Protein AF-0000000087537953 (afdb_homodimer)

Radius of gyration: 21.4 Å; Cα contacts (8 Å, |Δi|>4): 638; chains: 2; bounding box: 36×56×59 Å

Solvent-accessible surface area (backbone atoms only — not comparable to full-atom values): 16629 Å² total; per-residue (Å²): 126,83,59,66,51,49,60,47,66,72,44,46,38,20,39,35,40,37,67,29,58,53,75,44,57,61,53,49,41,56,77,68,42,50,86,79,42,96,41,34,33,36,39,32,33,41,35,82,30,92,88,66,57,38,21,13,39,36,37,37,36,37,67,73,87,70,64,67,63,54,58,45,9,64,76,42,37,74,28,39,37,35,33,27,50,83,61,32,80,75,46,76,46,79,42,50,72,45,60,61,48,72,65,77,60,72,79,82,49,77,84,26,64,63,64,72,42,83,86,55,77,31,44,34,30,54,77,33,76,93,75,67,37,34,21,30,70,85,68,60,47,68,61,75,79,70,76,122,128,84,60,66,50,48,60,46,65,72,46,47,37,20,39,36,39,35,66,29,55,54,76,46,58,62,53,50,41,58,76,69,43,48,87,79,42,98,41,34,35,35,38,33,34,41,35,82,32,92,88,65,56,37,21,12,38,37,38,38,34,38,66,71,87,69,65,65,62,54,58,45,8,62,78,44,36,73,29,39,36,34,33,29,51,84,59,32,79,75,47,73,46,78,41,50,72,45,60,62,48,71,65,78,61,73,81,80,50,76,83,27,64,62,63,72,41,84,88,54,77,31,43,34,32,52,76,34,76,91,76,67,37,35,22,30,70,85,68,59,47,68,61,75,81,71,77,122

Organism: NCBI:txid88431

Nearest PDB structures (foldseek):
  2be9-assembly1_B  TM=8.676E-01  e=2.186E-13  Sulfolobus acidocaldarius
  2ipo-assembly1_B-3  TM=8.616E-01  e=2.951E-13  Escherichia coli
  1nbe-assembly1_B  TM=8.251E-01  e=1.353E-13  Escherichia coli
  2yww-assembly1_A  TM=7.578E-01  e=1.130E-13  Methanocaldococcus jannaschii
  2qgf-assembly1_D  TM=8.297E-01  e=5.710E-13  Escherichia coli

Sequence (296 aa):
MVKNTLTVGRIEEGFVLDHIQAGRSMDIYKYLHLDKLDCCVAIIKNAKSNKMGKKDIMKIECPIDFMDLDILGFIDHNITVNIIKNSAIVDKKALHLPHEIRNVIHCKNPRCITSIEQGLDHIFVLTDPEKEVYRCKYCEEKYDGRRKMVKNTLTVGRIEEGFVLDHIQAGRSMDIYKYLHLDKLDCCVAIIKNAKSNKMGKKDIMKIECPIDFMDLDILGFIDHNITVNIIKNSAIVDKKALHLPHEIRNVIHCKNPRCITSIEQGLDHIFVLTDPEKEVYRCKYCEEKYDGRRK

Foldseek 3Di:
DPPPDPDPDQAAWWKKKPQAAAPCVVVVCVLLVVVPDPWDKDKDGQDQDPVRRGHIMMTIRDHPVSGDLQLVQLSPQQIWMFTHHRSDGDDIDGGHHDQKDKQSDADPPCPFVCVVDPPDIFMWGQPDRVVRWIATPGPRHIDPPPPD/DPPPDPDPDQAAWWKKKPQAAAPCVVVVCVLLVVVPDPWDKDKDGQDQDPVRRGHMMMTIRDHPVSGDLQLVQLSPQQIWMFTHHRSDGDDIDGGHHDQKDKQSDADPPCPFVCVVDPPDIFMWGQPDRVVSWIATPGPRHIDPPPPD

Secondary structure (DSSP, 8-state):
---SSEEE---SEEEEEEEEETT-HHHHHHHTTGGGS--EEEEEEEEEETTTEEEEEEEEES-GGG--HHHHHHH-TT-EEEEEETTEEEEEEE----SEEESSS----TTSHHHHSTT---EEEEEETTTTEEEETTT--B------/---SSEEEPPPSEEEEEEEEETT-HHHHHHHTTGGGS--EEEEEEEEEETTTEEEEEEEEES-GGG--HHHHHHH-TT-EEEEEETTEEEEEEE----SEEESSS----TTSHHHHSTT---EEEEEETTTTEEEETTT--B------

InterPro domains:
  IPR002801 Aspartate transcarbamylase regulatory subunit [PTHR35805] (3-144)
  IPR020542 Aspartate carbamoyltransferase regulatory subunit, C-terminal [PF02748] (100-144)
  IPR020545 Aspartate carbamoyltransferase regulatory subunit, N-terminal [PF01948] (6-95)
  IPR036792 Aspartate carbamoyltransferase regulatory subunit, C-terminal domain superfamily [SSF57825] (100-144)
  IPR036793 Aspartate carbamoyltransferase regulatory subunit, N-terminal domain superfamily [G3DSA:3.30.70.140] (1-98)
  IPR036793 Aspartate carbamoyltransferase regulatory subunit, N-terminal domain superfamily [SSF54893] (2-98)

pLDDT: mean 86.33, std 12.39, range [33.31, 97.62]

Structure (mmCIF, N/CA/C/O backbone):
data_AF-0000000087537953-model_v1
#
loop_
_entity.id
_entity.type
_entity.pdbx_description
1 polymer 'Aspartate carbamoyltransferase regulatory chain'
#
loop_
_atom_site.group_PDB
_atom_site.id
_atom_site.type_symbol
_atom_site.label_atom_id
_atom_site.label_alt_id
_atom_site.label_comp_id
_atom_site.label_asym_id
_atom_site.label_entity_id
_atom_site.label_seq_id
_atom_site.pdbx_PDB_ins_code
_atom_site.Cartn_x
_atom_site.Cartn_y
_atom_site.Cartn_z
_atom_site.occupancy
_atom_site.B_iso_or_equiv
_atom_site.auth_seq_id
_atom_site.auth_comp_id
_atom_site.auth_asym_id
_atom_site.auth_atom_id
_atom_site.pdbx_PDB_model_num
ATOM 1 N N . MET A 1 1 ? -3.291 2.57 26.422 1 33.31 1 MET A N 1
ATOM 2 C CA . MET A 1 1 ? -1.879 2.768 26.109 1 33.31 1 MET A CA 1
ATOM 3 C C . MET A 1 1 ? -1.517 2.1 24.797 1 33.31 1 MET A C 1
ATOM 5 O O . MET A 1 1 ? -1.7 0.892 24.625 1 33.31 1 MET A O 1
ATOM 9 N N . VAL A 1 2 ? -1.515 2.844 23.766 1 44.44 2 VAL A N 1
ATOM 10 C CA . VAL A 1 2 ? -1.234 2.268 22.453 1 44.44 2 VAL A CA 1
ATOM 11 C C . VAL A 1 2 ? 0.118 1.559 22.469 1 44.44 2 VAL A C 1
ATOM 13 O O . VAL A 1 2 ? 1.138 2.166 22.812 1 44.44 2 VAL A O 1
ATOM 16 N N . LYS A 1 3 ? 0.003 0.312 22.828 1 50.38 3 LYS A N 1
ATOM 17 C CA . LYS A 1 3 ? 1.231 -0.475 22.875 1 50.38 3 LYS A CA 1
ATOM 18 C C . LYS A 1 3 ? 2.062 -0.266 21.609 1 50.38 3 LYS A C 1
ATOM 20 O O . LYS A 1 3 ? 1.514 -0.084 20.516 1 50.38 3 LYS A O 1
ATOM 25 N N . ASN A 1 4 ? 3.275 0.236 21.922 1 54 4 ASN A N 1
ATOM 26 C CA . ASN A 1 4 ? 4.273 0.48 20.875 1 54 4 ASN A CA 1
ATOM 27 C C . ASN A 1 4 ? 4.43 -0.727 19.969 1 54 4 ASN A C 1
ATOM 29 O O . ASN A 1 4 ? 5.133 -0.654 18.953 1 54 4 ASN A O 1
ATOM 33 N N . THR A 1 5 ? 3.881 -1.809 20.516 1 51.31 5 THR A N 1
ATOM 34 C CA . THR A 1 5 ? 4.008 -2.992 19.688 1 51.31 5 THR A CA 1
ATOM 35 C C . THR A 1 5 ? 2.748 -3.199 18.844 1 51.31 5 THR A C 1
ATOM 37 O O . THR A 1 5 ? 1.633 -3.148 19.375 1 51.31 5 THR A O 1
ATOM 40 N N . LEU A 1 6 ? 2.885 -2.875 17.547 1 54.78 6 LEU A N 1
ATOM 41 C CA . LEU A 1 6 ? 1.755 -3.229 16.703 1 54.78 6 LEU A CA 1
ATOM 42 C C . LEU A 1 6 ? 1.69 -4.734 16.484 1 54.78 6 LEU A C 1
ATOM 44 O O . LEU A 1 6 ? 2.668 -5.344 16.031 1 54.78 6 LEU A O 1
ATOM 48 N N . THR A 1 7 ? 0.797 -5.309 17.25 1 53.97 7 THR A N 1
ATOM 49 C CA . THR A 1 7 ? 0.596 -6.738 17.047 1 53.97 7 THR A CA 1
ATOM 50 C C . THR A 1 7 ? -0.576 -6.984 16.094 1 53.97 7 THR A C 1
ATOM 52 O O . THR A 1 7 ? -1.63 -6.359 16.234 1 53.97 7 THR A O 1
ATOM 55 N N . VAL A 1 8 ? -0.219 -7.312 14.844 1 59.44 8 VAL A N 1
ATOM 56 C CA . VAL A 1 8 ? -1.341 -7.863 14.086 1 59.44 8 VAL A CA 1
ATOM 57 C C . VAL A 1 8 ? -1.848 -9.133 14.773 1 59.44 8 VAL A C 1
ATOM 59 O O . VAL A 1 8 ? -1.057 -10 15.148 1 59.44 8 VAL A O 1
ATOM 62 N N . GLY A 1 9 ? -2.994 -8.984 15.273 1 61.97 9 GLY A N 1
ATOM 63 C CA . GLY A 1 9 ? -3.555 -10.148 15.938 1 61.97 9 GLY A CA 1
ATOM 64 C C . GLY A 1 9 ? -3.395 -11.43 15.141 1 61.97 9 GLY A C 1
ATOM 65 O O . GLY A 1 9 ? -2.922 -11.398 14 1 61.97 9 GLY A O 1
ATOM 66 N N . ARG A 1 10 ? -3.604 -12.555 15.797 1 67.56 10 ARG A N 1
ATOM 67 C CA . ARG A 1 10 ? -3.6 -13.875 15.172 1 67.56 10 ARG A CA 1
ATOM 68 C C . ARG A 1 10 ? -4.656 -13.969 14.078 1 67.56 10 ARG A C 1
ATOM 70 O O . ARG A 1 1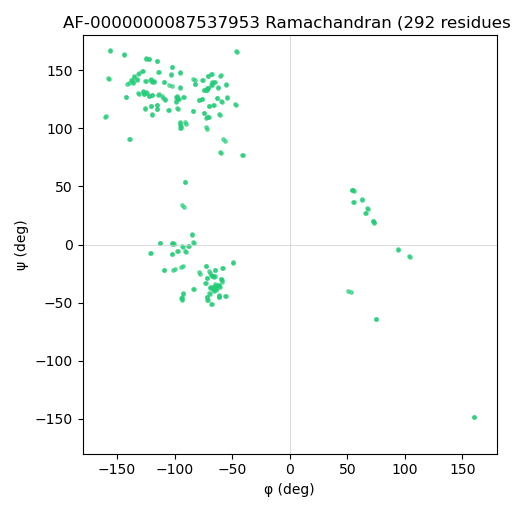0 ? -5.789 -13.523 14.266 1 67.56 10 ARG A O 1
ATOM 77 N N . ILE A 1 11 ? -4.184 -14.297 12.898 1 79.12 11 ILE A N 1
ATOM 78 C CA . ILE A 1 11 ? -5.129 -14.523 11.812 1 79.12 11 ILE A CA 1
ATOM 79 C C . ILE A 1 11 ? -5.754 -15.906 11.945 1 79.12 11 ILE A C 1
ATOM 81 O O . ILE A 1 11 ? -5.051 -16.891 12.211 1 79.12 11 ILE A O 1
ATOM 85 N N . GLU A 1 12 ? -7.012 -15.977 11.992 1 85.19 12 GLU A N 1
ATOM 86 C CA . GLU A 1 12 ? -7.727 -17.25 12.094 1 85.19 12 GLU A CA 1
ATOM 87 C C . GLU A 1 12 ? -7.652 -18.031 10.789 1 85.19 12 GLU A C 1
ATOM 89 O O . GLU A 1 12 ? -7.395 -19.234 10.797 1 85.19 12 GLU A O 1
ATOM 94 N N . GLU A 1 13 ? -7.93 -17.359 9.672 1 90.81 13 GLU A N 1
ATOM 95 C CA . GLU A 1 13 ? -7.871 -17.953 8.336 1 90.81 13 GLU A CA 1
ATOM 96 C C . GLU A 1 13 ? -7.312 -16.953 7.32 1 90.81 13 GLU A C 1
ATOM 98 O O . GLU A 1 13 ? -7.73 -15.797 7.277 1 90.81 13 GLU A O 1
ATOM 103 N N . GLY A 1 14 ? -6.266 -17.484 6.617 1 92.06 14 GLY A N 1
ATOM 104 C CA . GLY A 1 14 ? -5.688 -16.609 5.613 1 92.06 14 GLY A CA 1
ATOM 105 C C . GLY A 1 14 ? -4.285 -17.016 5.203 1 92.06 14 GLY A C 1
ATOM 106 O O . GLY A 1 14 ? -3.99 -18.203 5.074 1 92.06 14 GLY A O 1
ATOM 107 N N . PHE A 1 15 ? -3.49 -15.938 4.852 1 92.12 15 PHE A N 1
ATOM 108 C CA . PHE A 1 15 ? -2.174 -16.172 4.273 1 92.12 15 PHE A CA 1
A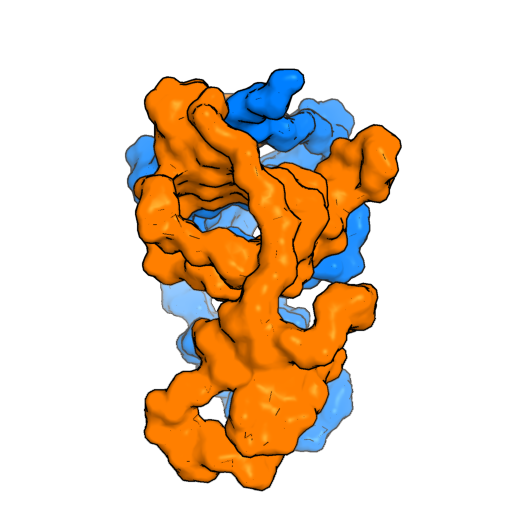TOM 109 C C . PHE A 1 15 ? -1.116 -15.312 4.949 1 92.12 15 PHE A C 1
ATOM 111 O O . PHE A 1 15 ? -1.378 -14.164 5.293 1 92.12 15 PHE A O 1
ATOM 118 N N . VAL A 1 16 ? 0.041 -15.875 5.141 1 90.94 16 VAL A N 1
ATOM 119 C CA . VAL A 1 16 ? 1.234 -15.109 5.488 1 90.94 16 VAL A CA 1
ATOM 120 C C . VAL A 1 16 ? 2.26 -15.211 4.363 1 90.94 16 VAL A C 1
ATOM 122 O O . VAL A 1 16 ? 2.656 -16.312 3.973 1 90.94 16 VAL A O 1
ATOM 125 N N . LEU A 1 17 ? 2.529 -14.109 3.793 1 92.69 17 LEU A N 1
ATOM 126 C CA . LEU A 1 17 ? 3.551 -14.031 2.754 1 92.69 17 LEU A CA 1
ATOM 127 C C . LEU A 1 17 ? 4.879 -13.555 3.332 1 92.69 17 LEU A C 1
ATOM 129 O O . LEU A 1 17 ? 4.973 -12.43 3.834 1 92.69 17 LEU A O 1
ATOM 133 N N . ASP A 1 18 ? 5.805 -14.43 3.236 1 89.19 18 ASP A N 1
ATOM 134 C CA . ASP A 1 18 ? 7.133 -14.156 3.779 1 89.19 18 ASP A CA 1
ATOM 135 C C . ASP A 1 18 ? 8.18 -14.102 2.668 1 89.19 18 ASP A C 1
ATOM 137 O O . ASP A 1 18 ? 7.914 -14.523 1.539 1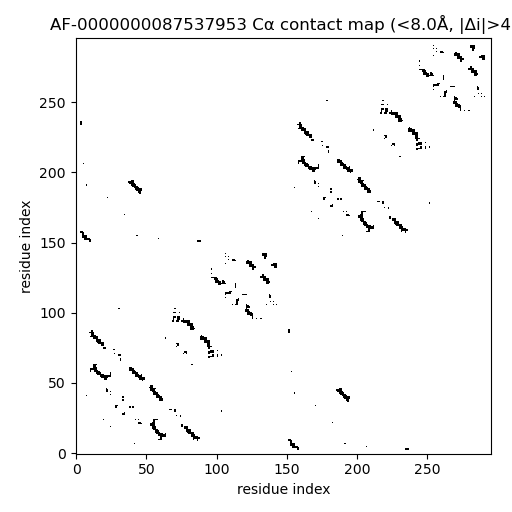 89.19 18 ASP A O 1
ATOM 141 N N . HIS A 1 19 ? 9.352 -13.383 2.973 1 90.31 19 HIS A N 1
ATOM 142 C CA . HIS A 1 19 ? 10.477 -13.281 2.057 1 90.31 19 HIS A CA 1
ATOM 143 C C . HIS A 1 19 ? 10.117 -12.453 0.825 1 90.31 19 HIS A C 1
ATOM 145 O O . HIS A 1 19 ? 10.508 -12.797 -0.293 1 90.31 19 HIS A O 1
ATOM 151 N N . ILE A 1 20 ? 9.273 -11.57 1.056 1 91.88 20 ILE A N 1
ATOM 152 C CA . ILE A 1 20 ? 8.992 -10.641 -0.03 1 91.88 20 ILE A CA 1
ATOM 153 C C . ILE A 1 20 ? 10.148 -9.648 -0.173 1 91.88 20 ILE A C 1
ATOM 155 O O . ILE A 1 20 ? 10.625 -9.102 0.82 1 91.88 20 ILE A O 1
ATOM 159 N N . GLN A 1 21 ? 10.547 -9.484 -1.441 1 90.44 21 GLN A N 1
ATOM 160 C CA . GLN A 1 21 ? 11.578 -8.469 -1.662 1 90.44 21 GLN A CA 1
ATOM 161 C C . GLN A 1 21 ? 11.141 -7.113 -1.12 1 90.44 21 GLN A C 1
ATOM 163 O O . GLN A 1 21 ? 9.992 -6.707 -1.3 1 90.44 21 GLN A O 1
ATOM 168 N N . ALA A 1 22 ? 12.07 -6.441 -0.466 1 89.06 22 ALA A N 1
ATOM 169 C CA . ALA A 1 22 ? 11.766 -5.141 0.12 1 89.06 22 ALA A CA 1
ATOM 170 C C . ALA A 1 22 ? 11.188 -4.191 -0.925 1 89.06 22 ALA A C 1
ATOM 172 O O . ALA A 1 22 ? 11.742 -4.043 -2.016 1 89.06 22 ALA A O 1
ATOM 173 N N . GLY A 1 23 ? 9.984 -3.605 -0.587 1 88.06 23 GLY A N 1
ATOM 174 C CA . GLY A 1 23 ? 9.359 -2.641 -1.478 1 88.06 23 GLY A CA 1
ATOM 175 C C . GLY A 1 23 ? 8.344 -3.266 -2.418 1 88.06 23 GLY A C 1
ATOM 176 O O . GLY A 1 23 ? 7.609 -2.557 -3.107 1 88.06 23 GLY A O 1
ATOM 177 N N . ARG A 1 24 ? 8.18 -4.566 -2.424 1 89.5 24 ARG A N 1
ATOM 178 C CA . ARG A 1 24 ? 7.332 -5.219 -3.416 1 89.5 24 ARG A CA 1
ATOM 179 C C . ARG A 1 24 ? 5.984 -5.602 -2.814 1 89.5 24 ARG A C 1
ATOM 181 O O . ARG A 1 24 ? 5.078 -6.031 -3.531 1 89.5 24 ARG A O 1
ATOM 188 N N . SER A 1 25 ? 5.801 -5.48 -1.547 1 92.81 25 SER A N 1
ATOM 189 C CA . SER A 1 25 ? 4.535 -5.824 -0.908 1 92.81 25 SER A CA 1
ATOM 190 C C . SER A 1 25 ? 3.389 -4.988 -1.464 1 92.81 25 SER A C 1
ATOM 192 O O . SER A 1 25 ? 2.262 -5.473 -1.593 1 92.81 25 SER A O 1
ATOM 194 N N . MET A 1 26 ? 3.756 -3.787 -1.877 1 91.19 26 MET A N 1
ATOM 195 C CA . MET A 1 26 ? 2.709 -2.914 -2.4 1 91.19 26 MET A CA 1
ATOM 196 C C . MET A 1 26 ? 2.252 -3.379 -3.779 1 91.19 26 MET A C 1
ATOM 198 O O . MET A 1 26 ? 1.076 -3.244 -4.125 1 91.19 26 MET A O 1
ATOM 202 N N . ASP A 1 27 ? 3.146 -3.914 -4.516 1 88.94 27 ASP A N 1
ATOM 203 C CA . ASP A 1 27 ? 2.766 -4.527 -5.785 1 88.94 27 ASP A CA 1
ATOM 204 C C . ASP A 1 27 ? 1.791 -5.684 -5.562 1 88.94 27 ASP A C 1
ATOM 206 O O . ASP A 1 27 ? 0.774 -5.781 -6.254 1 88.94 27 ASP A O 1
ATOM 210 N N . ILE A 1 28 ? 2.16 -6.438 -4.617 1 91.62 28 ILE A N 1
ATOM 211 C CA . ILE A 1 28 ? 1.318 -7.586 -4.293 1 91.62 28 ILE A CA 1
ATOM 212 C C . ILE A 1 28 ? -0.067 -7.105 -3.869 1 91.62 28 ILE A C 1
ATOM 214 O O . ILE A 1 28 ? -1.083 -7.625 -4.34 1 91.62 28 ILE A O 1
ATOM 218 N N . TYR A 1 29 ? -0.092 -6.129 -3.076 1 92 29 TYR A N 1
ATOM 219 C CA . TYR A 1 29 ? -1.336 -5.531 -2.607 1 92 29 TYR A CA 1
ATOM 220 C C . TYR A 1 29 ? -2.211 -5.102 -3.779 1 92 29 TYR A C 1
ATOM 222 O O . TYR A 1 29 ? -3.412 -5.375 -3.799 1 92 29 TYR A O 1
ATOM 230 N N . LYS A 1 30 ? -1.577 -4.496 -4.723 1 89.06 30 LYS A N 1
ATOM 231 C CA . LYS A 1 30 ? -2.275 -3.98 -5.898 1 89.06 30 LYS A CA 1
ATOM 232 C C . LYS A 1 30 ? -2.738 -5.117 -6.805 1 89.06 30 LYS A C 1
ATOM 234 O O . LYS A 1 30 ? -3.906 -5.176 -7.191 1 89.06 30 LYS A O 1
ATOM 239 N N . TYR A 1 31 ? -1.876 -6.086 -7.051 1 87 31 TYR A N 1
ATOM 240 C CA . TYR A 1 31 ? -2.154 -7.141 -8.016 1 87 31 TYR A CA 1
ATOM 241 C C . TYR A 1 31 ? -3.215 -8.102 -7.488 1 87 31 TYR A C 1
ATOM 243 O O . TYR A 1 31 ? -3.994 -8.664 -8.266 1 87 31 TYR A O 1
ATOM 251 N N . LEU A 1 32 ? -3.289 -8.25 -6.168 1 88.06 32 LEU A N 1
ATOM 252 C CA . LEU A 1 32 ? -4.289 -9.133 -5.566 1 88.06 32 LEU A CA 1
ATOM 253 C C . LEU A 1 32 ? -5.59 -8.375 -5.312 1 88.06 32 LEU A C 1
ATOM 255 O O . LEU A 1 32 ? -6.559 -8.961 -4.812 1 88.06 32 LEU A O 1
ATOM 259 N N . HIS A 1 33 ? -5.586 -7.07 -5.656 1 88.12 33 HIS A N 1
ATOM 260 C CA . HIS A 1 33 ? -6.75 -6.207 -5.496 1 88.12 33 HIS A CA 1
ATOM 261 C C . HIS A 1 33 ? -7.27 -6.242 -4.059 1 88.12 33 HIS A C 1
ATOM 263 O O . HIS A 1 33 ? -8.469 -6.41 -3.832 1 88.12 33 HIS A O 1
ATOM 269 N N . LEU A 1 34 ? -6.359 -6.109 -3.162 1 90.5 34 LEU A N 1
ATOM 270 C CA . LEU A 1 34 ? -6.738 -6.191 -1.757 1 90.5 34 LEU A CA 1
ATOM 271 C C . LEU A 1 34 ? -7.5 -4.945 -1.325 1 90.5 34 LEU A C 1
ATOM 273 O O . LEU A 1 34 ? -8.164 -4.945 -0.283 1 90.5 34 LEU A O 1
ATOM 277 N N . ASP A 1 35 ? -7.344 -3.863 -2.143 1 88.5 35 ASP A N 1
ATOM 278 C CA . ASP A 1 35 ? -8.102 -2.646 -1.874 1 88.5 35 ASP A CA 1
ATOM 279 C C . ASP A 1 35 ? -9.602 -2.881 -2.053 1 88.5 35 ASP A C 1
ATOM 281 O O . ASP A 1 35 ? -10.422 -2.178 -1.459 1 88.5 35 ASP A O 1
ATOM 285 N N . LYS A 1 36 ? -9.93 -3.887 -2.805 1 87.62 36 LYS A N 1
ATOM 286 C CA . LYS A 1 36 ? -11.328 -4.152 -3.123 1 87.62 36 LYS A CA 1
ATOM 287 C C . LYS A 1 36 ? -11.906 -5.223 -2.203 1 87.62 36 LYS A C 1
ATOM 289 O O . LYS A 1 36 ? -13.109 -5.508 -2.248 1 87.62 36 LYS A O 1
ATOM 294 N N . LEU A 1 37 ? -11.086 -5.758 -1.426 1 85.38 37 LEU A N 1
ATOM 295 C CA . LEU A 1 37 ? -11.531 -6.836 -0.552 1 85.38 37 LEU A CA 1
ATOM 296 C C . LEU A 1 37 ? -11.727 -6.336 0.875 1 85.38 37 LEU A C 1
ATOM 298 O O . LEU A 1 37 ? -11.023 -5.426 1.321 1 85.38 37 LEU A O 1
ATOM 302 N N . ASP A 1 38 ? -12.711 -6.941 1.494 1 86.5 38 ASP A N 1
ATOM 303 C CA . ASP A 1 38 ? -12.984 -6.613 2.891 1 86.5 38 ASP A CA 1
ATOM 304 C C . ASP A 1 38 ? -12.211 -7.535 3.83 1 86.5 38 ASP A C 1
ATOM 306 O O . ASP A 1 38 ? -12.812 -8.266 4.625 1 86.5 38 ASP A O 1
ATOM 310 N N . CYS A 1 39 ? -10.938 -7.594 3.643 1 89 39 CYS A N 1
ATOM 311 C CA . CYS A 1 39 ? -10.07 -8.43 4.461 1 89 39 CYS A CA 1
ATOM 312 C C . CYS A 1 39 ? -9.109 -7.582 5.285 1 89 39 CYS A C 1
ATOM 314 O O . CYS A 1 39 ? -8.773 -6.461 4.898 1 89 39 CYS A O 1
ATOM 316 N N . CYS A 1 40 ? -8.797 -8.078 6.406 1 90.69 40 CYS A N 1
ATOM 317 C CA . CYS A 1 40 ? -7.746 -7.453 7.203 1 90.69 40 CYS A CA 1
ATOM 318 C C . CYS A 1 40 ? -6.371 -7.785 6.641 1 90.69 40 CYS A C 1
ATOM 320 O O . CYS A 1 40 ? -6.055 -8.953 6.402 1 90.69 40 CYS A O 1
ATOM 322 N N . VAL A 1 41 ? -5.621 -6.793 6.367 1 92.44 41 VAL A N 1
ATOM 323 C CA . VAL A 1 41 ? -4.309 -6.969 5.754 1 92.44 41 VAL A CA 1
ATOM 324 C C . VAL A 1 41 ? -3.248 -6.254 6.59 1 92.44 41 VAL A C 1
ATOM 326 O O . VAL A 1 41 ? -3.426 -5.094 6.969 1 92.44 41 VAL A O 1
ATOM 329 N N . ALA A 1 42 ? -2.217 -6.949 6.902 1 92.25 42 ALA A N 1
ATOM 330 C CA . ALA A 1 42 ? -1.051 -6.359 7.555 1 92.25 42 ALA A CA 1
ATOM 331 C C . ALA A 1 42 ? 0.17 -6.406 6.641 1 92.25 42 ALA A C 1
ATOM 333 O O . ALA A 1 42 ? 0.494 -7.457 6.078 1 92.25 42 ALA A O 1
ATOM 334 N N . ILE A 1 43 ? 0.793 -5.293 6.488 1 93.81 43 ILE A N 1
ATOM 335 C CA . ILE A 1 43 ? 1.985 -5.18 5.656 1 93.81 43 ILE A CA 1
ATOM 336 C C . ILE A 1 43 ? 3.139 -4.609 6.48 1 93.81 43 ILE A C 1
ATOM 338 O O . ILE A 1 43 ? 2.969 -3.619 7.195 1 93.81 43 ILE A O 1
ATOM 342 N N . ILE A 1 44 ? 4.195 -5.234 6.406 1 91.88 44 ILE A N 1
ATOM 343 C CA . ILE A 1 44 ? 5.43 -4.699 6.973 1 91.88 44 ILE A CA 1
ATOM 344 C C . ILE A 1 44 ? 6.473 -4.527 5.871 1 91.88 44 ILE A C 1
ATOM 346 O O . ILE A 1 44 ? 6.945 -5.508 5.297 1 91.88 44 ILE A O 1
ATOM 350 N N . LYS A 1 45 ? 6.715 -3.35 5.648 1 92.88 45 LYS A N 1
ATOM 351 C CA . LYS A 1 45 ? 7.703 -3.018 4.629 1 92.88 45 LYS A CA 1
ATOM 352 C C . LYS A 1 45 ? 9.078 -2.791 5.246 1 92.88 45 LYS A C 1
ATOM 354 O O . LYS A 1 45 ? 9.195 -2.17 6.305 1 92.88 45 LYS A O 1
ATOM 359 N N . ASN A 1 46 ? 10.125 -3.316 4.688 1 91.81 46 ASN A N 1
ATOM 360 C CA . ASN A 1 46 ? 11.523 -3.129 5.074 1 91.81 46 ASN A CA 1
ATOM 361 C C . ASN A 1 46 ? 11.789 -3.654 6.484 1 91.81 46 ASN A C 1
ATOM 363 O O . ASN A 1 46 ? 12.5 -3.02 7.266 1 91.81 46 ASN A O 1
ATOM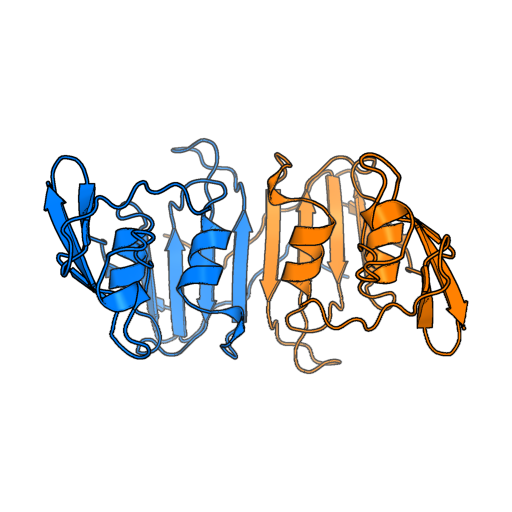 367 N N . ALA A 1 47 ? 11.164 -4.777 6.789 1 87.31 47 ALA A N 1
ATOM 368 C CA . ALA A 1 47 ? 11.469 -5.441 8.055 1 87.31 47 ALA A CA 1
ATOM 369 C C . ALA A 1 47 ? 12.914 -5.945 8.07 1 87.31 47 ALA A C 1
ATOM 371 O O . ALA A 1 47 ? 13.422 -6.434 7.059 1 87.31 47 ALA A O 1
ATOM 372 N N . LYS A 1 48 ? 13.523 -5.785 9.195 1 83.69 48 LYS A N 1
ATOM 373 C CA . LYS A 1 48 ? 14.891 -6.285 9.312 1 83.69 48 LYS A CA 1
ATOM 374 C C . LYS A 1 48 ? 14.938 -7.801 9.148 1 83.69 48 LYS A C 1
ATOM 376 O O . LYS A 1 48 ? 14.086 -8.516 9.672 1 83.69 48 LYS A O 1
ATOM 381 N N . SER A 1 49 ? 15.734 -8.172 8.266 1 82.44 49 SER A N 1
ATOM 382 C CA . SER A 1 49 ? 15.898 -9.602 8.008 1 82.44 49 SER A CA 1
ATOM 383 C C . SER A 1 49 ? 17.359 -10.008 8.062 1 82.44 49 SER A C 1
ATOM 385 O O . SER A 1 49 ? 18.234 -9.312 7.531 1 82.44 49 SER A O 1
ATOM 387 N N . ASN A 1 50 ? 17.688 -11.07 8.773 1 78 50 ASN A N 1
ATOM 388 C CA . ASN A 1 50 ? 19.047 -11.578 8.859 1 78 50 ASN A CA 1
ATOM 389 C C . ASN A 1 50 ? 19.531 -12.086 7.508 1 78 50 ASN A C 1
ATOM 391 O O . ASN A 1 50 ? 20.703 -11.867 7.148 1 78 50 ASN A O 1
ATOM 395 N N . LYS A 1 51 ? 18.688 -12.695 6.793 1 72.62 51 LYS A N 1
ATOM 396 C CA . LYS A 1 51 ? 19.047 -13.344 5.535 1 72.62 51 LYS A CA 1
ATOM 397 C C . LYS A 1 51 ? 19.062 -12.344 4.383 1 72.62 51 LYS A C 1
ATOM 399 O O . LYS A 1 51 ? 19.984 -12.336 3.574 1 72.62 51 LYS A O 1
ATOM 404 N N . MET A 1 52 ? 18.156 -11.406 4.332 1 76.12 52 MET A N 1
ATOM 405 C CA . MET A 1 52 ? 17.953 -10.555 3.164 1 76.12 52 MET A CA 1
ATOM 406 C C . MET A 1 52 ? 18.328 -9.109 3.467 1 76.12 52 MET A C 1
ATOM 408 O O . MET A 1 52 ? 18.312 -8.258 2.578 1 76.12 52 MET A O 1
ATOM 412 N N . GLY A 1 53 ? 18.797 -8.781 4.672 1 85.25 53 GLY A N 1
ATOM 413 C CA . GLY A 1 53 ? 18.938 -7.406 5.117 1 85.25 53 GLY A CA 1
ATOM 414 C C . GLY A 1 53 ? 17.625 -6.75 5.477 1 85.25 53 GLY A C 1
ATOM 415 O O . GLY A 1 53 ? 17.375 -6.434 6.645 1 85.25 53 GLY A O 1
ATOM 416 N N . LYS A 1 54 ? 16.797 -6.645 4.344 1 89.69 54 LYS A N 1
ATOM 417 C CA . LYS A 1 54 ? 15.43 -6.168 4.508 1 89.69 54 LYS A CA 1
ATOM 418 C C . LYS A 1 54 ? 14.453 -6.992 3.67 1 89.69 54 LYS A C 1
ATOM 420 O O . LYS A 1 54 ? 14.812 -7.484 2.596 1 89.69 54 LYS A O 1
ATOM 425 N N . LYS A 1 55 ? 13.375 -7.207 4.227 1 89.31 55 LYS A N 1
ATOM 426 C CA . LYS A 1 55 ? 12.32 -7.898 3.492 1 89.31 55 LYS A CA 1
ATOM 427 C C . LYS A 1 55 ? 10.945 -7.352 3.863 1 89.31 55 LYS A C 1
ATOM 429 O O . LYS A 1 55 ? 10.789 -6.676 4.883 1 89.31 55 LYS A O 1
ATOM 434 N N . ASP A 1 56 ? 9.977 -7.652 3.025 1 92.38 56 ASP A N 1
ATOM 435 C CA . ASP A 1 56 ? 8.594 -7.332 3.336 1 92.38 56 ASP A CA 1
ATOM 436 C C . ASP A 1 56 ? 7.832 -8.57 3.809 1 92.38 56 ASP A C 1
ATOM 438 O O . ASP A 1 56 ? 8.219 -9.695 3.486 1 92.38 56 ASP A O 1
ATOM 442 N N . ILE A 1 57 ? 6.879 -8.312 4.57 1 91.44 57 ILE A N 1
ATOM 443 C CA . ILE A 1 57 ? 6 -9.367 5.059 1 91.44 57 ILE A CA 1
ATOM 444 C C . ILE A 1 57 ? 4.543 -8.914 4.941 1 91.44 57 ILE A C 1
ATOM 446 O O . ILE A 1 57 ? 4.23 -7.742 5.145 1 91.44 57 ILE A O 1
ATOM 450 N N . MET A 1 58 ? 3.723 -9.906 4.629 1 92.94 58 MET A N 1
ATOM 451 C CA . MET A 1 58 ? 2.297 -9.609 4.559 1 92.94 58 MET A CA 1
ATOM 452 C C . MET A 1 58 ? 1.477 -10.695 5.242 1 92.94 58 MET A C 1
ATOM 454 O O . MET A 1 58 ? 1.79 -11.883 5.121 1 92.94 58 MET A O 1
ATOM 458 N N . LYS A 1 59 ? 0.52 -10.242 5.926 1 91.62 59 LYS A N 1
ATOM 459 C CA . LYS A 1 59 ? -0.503 -11.125 6.484 1 91.62 59 LYS A CA 1
ATOM 460 C C . LYS A 1 59 ? -1.893 -10.734 5.992 1 91.62 59 LYS A C 1
ATOM 462 O O . LYS A 1 59 ? -2.279 -9.562 6.066 1 91.62 59 LYS A O 1
ATOM 467 N N . ILE A 1 60 ? -2.564 -11.68 5.488 1 91.81 60 ILE A N 1
ATOM 468 C CA . ILE A 1 60 ? -3.889 -11.43 4.93 1 91.81 60 ILE A CA 1
ATOM 469 C C . ILE A 1 60 ? -4.906 -12.367 5.566 1 91.81 60 ILE A C 1
ATOM 471 O O . ILE A 1 60 ? -4.793 -13.594 5.449 1 91.81 60 ILE A O 1
ATOM 475 N N . GLU A 1 61 ? -5.828 -11.781 6.223 1 91.38 61 GLU A N 1
ATOM 476 C CA . GLU A 1 61 ? -6.906 -12.562 6.816 1 91.38 61 GLU A CA 1
ATOM 477 C C . GLU A 1 61 ? -8.125 -12.609 5.898 1 91.38 61 GLU A C 1
ATOM 479 O O . GLU A 1 61 ? -8.883 -11.641 5.816 1 91.38 61 GLU A O 1
ATOM 484 N N . CYS A 1 62 ? -8.266 -13.664 5.215 1 88.81 62 CYS A N 1
ATOM 485 C CA . CYS A 1 62 ? -9.367 -13.891 4.281 1 88.81 62 CYS A CA 1
ATOM 486 C C . CYS A 1 62 ? -9.602 -15.375 4.066 1 88.81 62 CYS A C 1
ATOM 488 O O . CYS A 1 62 ? -8.781 -16.203 4.465 1 88.81 62 CYS A O 1
ATOM 490 N N . PRO A 1 63 ? -10.766 -15.719 3.449 1 88 63 PRO A N 1
ATOM 491 C CA . PRO A 1 63 ? -10.953 -17.125 3.088 1 88 63 PRO A CA 1
ATOM 492 C C . PRO A 1 63 ? -9.883 -17.641 2.127 1 88 63 PRO A C 1
ATOM 494 O O . PRO A 1 63 ? -9.438 -16.891 1.244 1 88 63 PRO A O 1
ATOM 497 N N . ILE A 1 64 ? -9.539 -18.797 2.254 1 83 64 ILE A N 1
ATOM 498 C CA . ILE A 1 64 ? -8.398 -19.391 1.558 1 83 64 ILE A CA 1
ATOM 499 C C . ILE A 1 64 ? -8.68 -19.422 0.055 1 83 64 ILE A C 1
ATOM 501 O O . ILE A 1 64 ? -7.758 -19.281 -0.753 1 83 64 ILE A O 1
ATOM 505 N N . ASP A 1 65 ? -9.859 -19.484 -0.37 1 81.56 65 ASP A N 1
ATOM 506 C CA . ASP A 1 65 ? -10.195 -19.625 -1.782 1 81.56 65 ASP A CA 1
ATOM 507 C C . ASP A 1 65 ? -10.234 -18.266 -2.482 1 81.56 65 ASP A C 1
ATOM 509 O O . ASP A 1 65 ? -10.445 -18.188 -3.695 1 81.56 65 ASP A O 1
ATOM 513 N N . PHE A 1 66 ? -9.789 -17.297 -1.681 1 79.31 66 PHE A N 1
ATOM 514 C CA . PHE A 1 66 ? -9.938 -15.945 -2.229 1 79.31 66 PHE A CA 1
ATOM 515 C C . PHE A 1 66 ? -8.68 -15.516 -2.963 1 79.31 66 PHE A C 1
ATOM 517 O O . PHE A 1 66 ? -8.711 -14.578 -3.766 1 79.31 66 PHE A O 1
ATOM 524 N N . MET A 1 67 ? -7.598 -16.141 -2.717 1 78.25 67 MET A N 1
ATOM 525 C CA . MET A 1 67 ? -6.348 -15.609 -3.246 1 78.25 67 MET A CA 1
ATOM 526 C C . MET A 1 67 ? -5.863 -16.438 -4.434 1 78.25 67 MET A C 1
ATOM 528 O O . MET A 1 67 ? -5.941 -17.672 -4.41 1 78.25 67 MET A O 1
ATOM 532 N N . ASP A 1 68 ? -5.383 -15.727 -5.523 1 82.69 68 ASP A N 1
ATOM 533 C CA . ASP A 1 68 ? -4.797 -16.375 -6.699 1 82.69 68 ASP A CA 1
ATOM 534 C C . ASP A 1 68 ? -3.287 -16.531 -6.547 1 82.69 68 ASP A C 1
ATOM 536 O O . ASP A 1 68 ? -2.537 -15.562 -6.738 1 82.69 68 ASP A O 1
ATOM 540 N N . LEU A 1 69 ? -2.855 -17.594 -6.309 1 83.44 69 LEU A N 1
ATOM 541 C CA . LEU A 1 69 ? -1.445 -17.859 -6.055 1 83.44 69 LEU A CA 1
ATOM 542 C C . LEU A 1 69 ? -0.624 -17.703 -7.328 1 83.44 69 LEU A C 1
ATOM 544 O O . LEU A 1 69 ? 0.58 -17.438 -7.27 1 83.44 69 LEU A O 1
ATOM 548 N N . ASP A 1 70 ? -1.242 -17.828 -8.5 1 83.31 70 ASP A N 1
ATOM 549 C CA . ASP A 1 70 ? -0.526 -17.672 -9.758 1 83.31 70 ASP A CA 1
ATOM 550 C C . ASP A 1 70 ? -0.006 -16.25 -9.922 1 83.31 70 ASP A C 1
ATOM 552 O O . ASP A 1 70 ? 1.119 -16.047 -10.383 1 83.31 70 ASP A O 1
ATOM 556 N N . ILE A 1 71 ? -0.768 -15.414 -9.43 1 85.88 71 ILE A N 1
ATOM 557 C CA . ILE A 1 71 ? -0.378 -14.016 -9.523 1 85.88 71 ILE A CA 1
ATOM 558 C C . ILE A 1 71 ? 0.835 -13.758 -8.633 1 85.88 71 ILE A C 1
ATOM 560 O O . ILE A 1 71 ? 1.761 -13.039 -9.023 1 85.88 71 ILE A O 1
ATOM 564 N N . LEU A 1 72 ? 0.88 -14.367 -7.551 1 89.56 72 LEU A N 1
ATOM 565 C CA . LEU A 1 72 ? 1.997 -14.211 -6.629 1 89.56 72 LEU A CA 1
ATOM 566 C C . LEU A 1 72 ? 3.281 -14.773 -7.227 1 89.56 72 LEU A C 1
ATOM 568 O O . LEU A 1 72 ? 4.348 -14.164 -7.105 1 89.56 72 LEU A O 1
ATOM 572 N N . GLY A 1 73 ? 3.129 -15.875 -7.898 1 89.31 73 GLY A N 1
ATOM 573 C CA . GLY A 1 73 ? 4.273 -16.469 -8.562 1 89.31 73 GLY A CA 1
ATOM 574 C C . GLY A 1 73 ? 4.875 -15.594 -9.641 1 89.31 73 GLY A C 1
ATOM 575 O O . GLY A 1 73 ? 6.094 -15.57 -9.82 1 89.31 73 GLY A O 1
ATOM 576 N N . PHE A 1 74 ? 4.031 -14.93 -10.258 1 89.06 74 PHE A N 1
ATOM 577 C CA . PHE A 1 74 ? 4.461 -14.016 -11.312 1 89.06 74 PHE A CA 1
ATOM 578 C C . PHE A 1 74 ? 5.203 -12.82 -10.719 1 89.06 74 PHE A C 1
ATOM 580 O O . PHE A 1 74 ? 6.227 -12.391 -11.258 1 89.06 74 PHE A O 1
ATOM 587 N N . ILE A 1 75 ? 4.684 -12.281 -9.586 1 87.19 75 ILE A N 1
ATOM 588 C CA . ILE A 1 75 ? 5.293 -11.117 -8.938 1 87.19 75 ILE A CA 1
ATOM 589 C C . ILE A 1 75 ? 6.648 -11.508 -8.352 1 87.19 75 ILE A C 1
ATOM 591 O O . ILE A 1 75 ? 7.645 -10.812 -8.57 1 87.19 75 ILE A O 1
ATOM 595 N N . ASP A 1 76 ? 6.652 -12.516 -7.621 1 85.81 76 ASP A N 1
ATOM 596 C CA . ASP A 1 76 ? 7.871 -13.039 -7.012 1 85.81 76 ASP A CA 1
ATOM 597 C C . ASP A 1 76 ? 7.699 -14.5 -6.605 1 85.81 76 ASP A C 1
ATOM 599 O O . ASP A 1 76 ? 6.973 -14.797 -5.652 1 85.81 76 ASP A O 1
ATOM 603 N N . HIS A 1 77 ? 8.406 -15.297 -7.352 1 87.25 77 HIS A N 1
ATOM 604 C CA . HIS A 1 77 ? 8.227 -16.719 -7.082 1 87.25 77 HIS A CA 1
ATOM 605 C C . HIS A 1 77 ? 9.109 -17.172 -5.926 1 87.25 77 HIS A C 1
ATOM 607 O O . HIS A 1 77 ? 9.109 -18.359 -5.566 1 87.25 77 HIS A O 1
ATOM 613 N N . ASN A 1 78 ? 9.859 -16.281 -5.312 1 85.88 78 ASN A N 1
ATOM 614 C CA . ASN A 1 78 ? 10.672 -16.625 -4.148 1 85.88 78 ASN A CA 1
ATOM 615 C C . ASN A 1 78 ? 9.914 -16.406 -2.846 1 85.88 78 ASN A C 1
ATOM 617 O O . ASN A 1 78 ? 10.383 -16.781 -1.773 1 85.88 78 ASN A O 1
ATOM 621 N N . ILE A 1 79 ? 8.773 -15.859 -2.99 1 90.75 79 ILE A N 1
ATOM 622 C CA . ILE A 1 79 ? 7.938 -15.609 -1.82 1 90.75 79 ILE A CA 1
ATOM 623 C C . ILE A 1 79 ? 7.465 -16.938 -1.225 1 90.75 79 ILE A C 1
ATOM 625 O O . ILE A 1 79 ? 7.133 -17.859 -1.957 1 90.75 79 ILE A O 1
ATOM 629 N N . THR A 1 80 ? 7.461 -17.031 0.056 1 90.25 80 THR A N 1
ATOM 630 C CA . THR A 1 80 ? 6.895 -18.188 0.757 1 90.25 80 THR A CA 1
ATOM 631 C C . THR A 1 80 ? 5.473 -17.891 1.226 1 90.25 80 THR A C 1
ATOM 633 O O . THR A 1 80 ? 5.23 -16.875 1.882 1 90.25 80 THR A O 1
ATOM 636 N N . VAL A 1 81 ? 4.602 -18.781 0.829 1 92.31 81 VAL A N 1
ATOM 637 C CA . VAL A 1 81 ? 3.207 -18.594 1.224 1 92.31 81 VAL A CA 1
ATOM 638 C C . VAL A 1 81 ? 2.852 -19.594 2.33 1 92.31 81 VAL A C 1
ATOM 640 O O . VAL A 1 81 ? 2.92 -20.812 2.127 1 92.31 81 VAL A O 1
ATOM 643 N N . ASN A 1 82 ? 2.537 -19.094 3.494 1 91.44 82 ASN A N 1
ATOM 644 C CA . ASN A 1 82 ? 2.004 -19.906 4.586 1 91.44 82 ASN A CA 1
ATOM 645 C C . ASN A 1 82 ? 0.484 -19.797 4.668 1 91.44 82 ASN A C 1
ATOM 647 O O . ASN A 1 82 ? -0.063 -18.703 4.734 1 91.44 82 ASN A O 1
ATOM 651 N N . ILE A 1 83 ? -0.137 -20.891 4.59 1 91.5 83 ILE A N 1
ATOM 652 C CA . ILE A 1 83 ? -1.591 -20.922 4.703 1 91.5 83 ILE A CA 1
ATOM 653 C C . ILE A 1 83 ? -1.988 -21.172 6.156 1 91.5 83 ILE A C 1
ATOM 655 O O . ILE A 1 83 ? -1.514 -22.125 6.785 1 91.5 83 ILE A O 1
ATOM 659 N N . I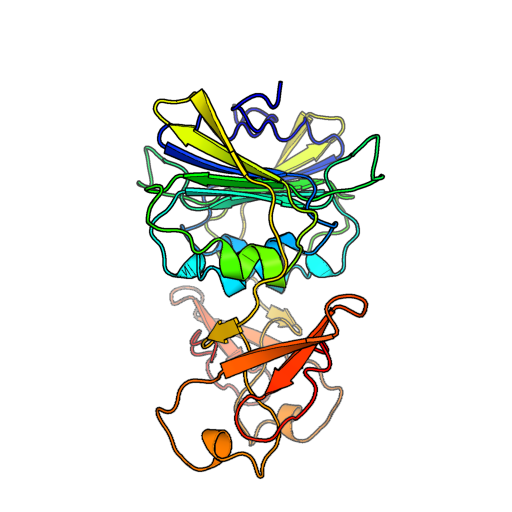LE A 1 84 ? -2.85 -20.281 6.652 1 90.12 84 ILE A N 1
ATOM 660 C CA . ILE A 1 84 ? -3.297 -20.359 8.039 1 90.12 84 ILE A CA 1
ATOM 661 C C . ILE A 1 84 ? -4.758 -20.812 8.086 1 90.12 84 ILE A C 1
ATOM 663 O O . ILE A 1 84 ? -5.609 -20.234 7.402 1 90.12 84 ILE A O 1
ATOM 667 N N . LYS A 1 85 ? -5.031 -21.859 8.797 1 89.69 85 LYS A N 1
ATOM 668 C CA . LYS A 1 85 ? -6.375 -22.344 9.109 1 89.69 85 LYS A CA 1
ATOM 669 C C . LYS A 1 85 ? -6.523 -22.625 10.602 1 89.69 85 LYS A C 1
ATOM 671 O O . LYS A 1 85 ? -5.648 -23.25 11.211 1 89.69 85 LYS A O 1
ATOM 676 N N . ASN A 1 86 ? -7.609 -22.062 11.172 1 88.81 86 ASN A N 1
ATOM 677 C CA . ASN A 1 86 ? -7.855 -22.234 12.594 1 88.81 86 ASN A CA 1
ATOM 678 C C . ASN A 1 86 ? -6.668 -21.781 13.43 1 88.81 86 ASN A C 1
ATOM 680 O O . ASN A 1 86 ? -6.195 -22.5 14.305 1 88.81 86 ASN A O 1
ATOM 684 N N . SER A 1 87 ? -6.035 -20.75 12.984 1 85.62 87 SER A N 1
ATOM 685 C CA . SER A 1 87 ? -4.977 -20.031 13.688 1 85.62 87 SER A CA 1
ATOM 686 C C . SER A 1 87 ? -3.682 -20.844 13.703 1 85.62 87 SER A C 1
ATOM 688 O O . SER A 1 87 ? -2.824 -20.641 14.562 1 85.62 87 SER A O 1
ATOM 690 N N . ALA A 1 88 ? -3.66 -21.781 12.758 1 86.81 88 ALA A N 1
ATOM 691 C CA . ALA A 1 88 ? -2.449 -22.578 12.633 1 86.81 88 ALA A CA 1
ATOM 692 C C . ALA A 1 88 ? -1.989 -22.672 11.18 1 86.81 88 ALA A C 1
ATOM 694 O O . ALA A 1 88 ? -2.811 -22.641 10.266 1 86.81 88 ALA A O 1
ATOM 695 N N . ILE A 1 89 ? -0.679 -22.734 11.062 1 86.75 89 ILE A N 1
ATOM 696 C CA . ILE A 1 89 ? -0.135 -22.969 9.727 1 86.75 89 ILE A CA 1
ATOM 697 C C . ILE A 1 89 ? -0.442 -24.391 9.281 1 86.75 89 ILE A C 1
ATOM 699 O O . ILE A 1 89 ? -0.021 -25.359 9.93 1 86.75 89 ILE A O 1
ATOM 703 N N . VAL A 1 90 ? -1.151 -24.5 8.219 1 88.75 90 VAL A N 1
ATOM 704 C CA . VAL A 1 90 ? -1.565 -25.844 7.797 1 88.75 90 VAL A CA 1
ATOM 705 C C . VAL A 1 90 ? -0.803 -26.234 6.539 1 88.75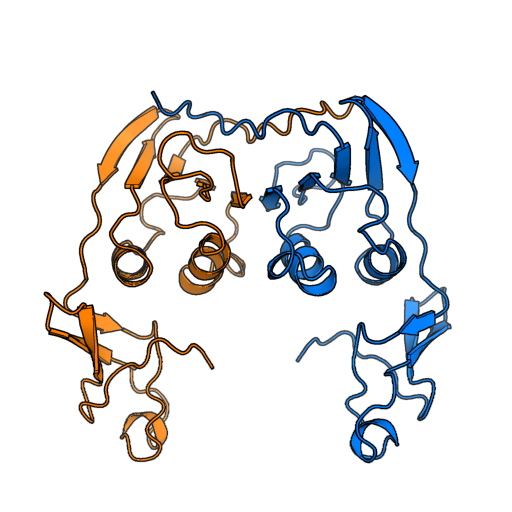 90 VAL A C 1
ATOM 707 O O . VAL A 1 90 ? -0.7 -27.422 6.219 1 88.75 90 VAL A O 1
ATOM 710 N N . ASP A 1 91 ? -0.28 -25.297 5.77 1 88.06 91 ASP A N 1
ATOM 711 C CA . ASP A 1 91 ? 0.408 -25.594 4.516 1 88.06 91 ASP A CA 1
ATOM 712 C C . ASP A 1 91 ? 1.369 -24.469 4.141 1 88.06 91 ASP A C 1
ATOM 714 O O . ASP A 1 91 ? 1.171 -23.312 4.531 1 88.06 91 ASP A O 1
ATOM 718 N N . LYS A 1 92 ? 2.451 -24.844 3.617 1 86.62 92 LYS A N 1
ATOM 719 C CA . LYS A 1 92 ? 3.41 -23.922 3.008 1 86.62 92 LYS A CA 1
ATOM 720 C C . LYS A 1 92 ? 3.531 -24.172 1.508 1 86.62 92 LYS A C 1
ATOM 722 O O . LYS A 1 92 ? 3.812 -25.297 1.08 1 86.62 92 LYS A O 1
ATOM 727 N N . LYS A 1 93 ? 3.229 -23.172 0.8 1 87.5 93 LYS A N 1
ATOM 728 C CA . LYS A 1 93 ? 3.254 -23.344 -0.65 1 87.5 93 LYS A CA 1
ATOM 729 C C . LYS A 1 93 ? 4.406 -22.562 -1.276 1 87.5 93 LYS A C 1
ATOM 731 O O . LYS A 1 93 ? 4.598 -21.375 -0.978 1 87.5 93 LYS A O 1
ATOM 736 N N . ALA A 1 94 ? 5.152 -23.312 -2.01 1 84.19 94 ALA A N 1
ATOM 737 C CA . ALA A 1 94 ? 6.141 -22.641 -2.855 1 84.19 94 ALA A CA 1
ATOM 738 C C . ALA A 1 94 ? 5.508 -22.141 -4.148 1 84.19 94 ALA A C 1
ATOM 740 O O . ALA A 1 94 ? 4.66 -22.828 -4.738 1 84.19 94 ALA A O 1
ATOM 741 N N . LEU A 1 95 ? 5.988 -21.031 -4.465 1 88.75 95 LEU A N 1
ATOM 742 C CA . LEU A 1 95 ? 5.426 -20.469 -5.688 1 88.75 95 LEU A CA 1
ATOM 743 C C . LEU A 1 95 ? 6.301 -20.797 -6.895 1 88.75 95 LEU A C 1
ATOM 745 O O . LEU A 1 95 ? 7.496 -21.062 -6.746 1 88.75 95 LEU A O 1
ATOM 749 N N . HIS A 1 96 ? 5.684 -20.953 -8.039 1 89.62 96 HIS A N 1
ATOM 750 C CA . HIS A 1 96 ? 6.348 -21.141 -9.32 1 89.62 96 HIS A CA 1
ATOM 751 C C . HIS A 1 96 ? 5.883 -20.094 -10.336 1 89.62 96 HIS A C 1
ATOM 753 O O . HIS A 1 96 ? 4.867 -19.422 -10.125 1 89.62 96 HIS A O 1
ATOM 759 N N . LEU A 1 97 ? 6.754 -19.969 -11.32 1 92.12 97 LEU A N 1
ATOM 760 C CA . LEU A 1 97 ? 6.312 -19.125 -12.422 1 92.12 97 LEU A CA 1
ATOM 761 C C . LEU A 1 97 ? 5.125 -19.75 -13.148 1 92.12 97 LEU A C 1
ATOM 763 O O . LEU A 1 97 ? 5.207 -20.891 -13.625 1 92.12 97 LEU A O 1
ATOM 767 N N . PRO A 1 98 ? 4.062 -19.016 -13.141 1 93.56 98 PRO A N 1
ATOM 768 C CA . PRO A 1 98 ? 2.939 -19.594 -13.891 1 93.56 98 PRO A CA 1
ATOM 769 C C . PRO A 1 98 ? 3.193 -19.641 -15.391 1 93.56 98 PRO A C 1
ATOM 771 O O . PRO A 1 98 ? 3.844 -18.75 -15.945 1 93.56 98 PRO A O 1
ATOM 774 N N . HIS A 1 99 ? 2.676 -20.641 -16 1 94.5 99 HIS A N 1
ATOM 775 C CA . HIS A 1 99 ? 2.838 -20.781 -17.438 1 94.5 99 HIS A CA 1
ATOM 776 C C . HIS A 1 99 ? 2.082 -19.688 -18.188 1 94.5 99 HIS A C 1
ATOM 778 O O . HIS A 1 99 ? 2.566 -19.172 -19.203 1 94.5 99 HIS A O 1
ATOM 784 N N . GLU A 1 100 ? 0.967 -19.375 -17.625 1 95.12 100 GLU A N 1
ATOM 785 C CA . GLU A 1 100 ? 0.101 -18.375 -18.234 1 95.12 100 GLU A CA 1
ATOM 786 C C . GLU A 1 100 ? -0.54 -17.484 -17.188 1 95.12 100 GLU A C 1
ATOM 788 O O . GLU A 1 100 ? -0.905 -17.938 -16.109 1 95.12 100 GLU A O 1
ATOM 793 N N . ILE A 1 101 ? -0.582 -16.219 -17.5 1 92.31 101 ILE A N 1
ATOM 794 C CA . ILE A 1 101 ? -1.286 -15.297 -16.625 1 92.31 101 ILE A CA 1
ATOM 795 C C . ILE A 1 101 ? -2.34 -14.531 -17.422 1 92.31 101 ILE A C 1
ATOM 797 O O . ILE A 1 101 ? -2.125 -14.195 -18.594 1 92.31 101 ILE A O 1
ATOM 801 N N . ARG A 1 102 ? -3.516 -14.336 -16.766 1 90.62 102 ARG A N 1
ATOM 802 C CA . ARG A 1 102 ? -4.648 -13.711 -17.438 1 90.62 102 ARG A CA 1
ATOM 803 C C . ARG A 1 102 ? -5.07 -12.43 -16.719 1 90.62 102 ARG A C 1
ATOM 805 O O . ARG A 1 102 ? -5.406 -12.461 -15.539 1 90.62 102 ARG A O 1
ATOM 812 N N . ASN A 1 103 ? -5.016 -11.336 -17.375 1 88.44 103 ASN A N 1
ATOM 813 C CA . ASN A 1 103 ? -5.523 -10.047 -16.922 1 88.44 103 ASN A CA 1
ATOM 814 C C . ASN A 1 103 ? -4.746 -9.539 -15.711 1 88.44 103 ASN A C 1
ATOM 816 O O . ASN A 1 103 ? -5.32 -8.914 -14.82 1 88.44 103 ASN A O 1
ATOM 820 N N . VAL A 1 104 ? -3.535 -9.938 -15.602 1 86.62 104 VAL A N 1
ATOM 821 C CA . VAL A 1 104 ? -2.631 -9.422 -14.586 1 86.62 104 VAL A CA 1
ATOM 822 C C . VAL A 1 104 ? -1.815 -8.266 -15.148 1 86.62 104 VAL A C 1
ATOM 824 O O . VAL A 1 104 ? -1.606 -7.254 -14.469 1 86.62 104 VAL A O 1
ATOM 827 N N . ILE A 1 105 ? -1.315 -8.422 -16.281 1 88.88 105 ILE A N 1
ATOM 828 C CA . ILE A 1 105 ? -0.606 -7.387 -17.031 1 88.88 105 ILE A CA 1
ATOM 829 C C . ILE A 1 105 ? -1.283 -7.156 -18.375 1 88.88 105 ILE A C 1
ATOM 831 O O . ILE A 1 105 ? -2.104 -7.969 -18.812 1 88.88 105 ILE A O 1
ATOM 835 N N . HIS A 1 106 ? -0.986 -6.012 -18.875 1 90.75 106 HIS A N 1
ATOM 836 C CA . HIS A 1 106 ? -1.66 -5.633 -20.125 1 90.75 106 HIS A CA 1
ATOM 837 C C . HIS A 1 106 ? -0.654 -5.371 -21.234 1 90.75 106 HIS A C 1
ATOM 839 O O . HIS A 1 106 ? 0.409 -4.793 -21 1 90.75 106 HIS A O 1
ATOM 845 N N . CYS A 1 107 ? -1.053 -5.777 -22.391 1 93.81 107 CYS A N 1
ATOM 846 C CA . CYS A 1 107 ? -0.192 -5.578 -23.547 1 93.81 107 CYS A CA 1
ATOM 847 C C . CYS A 1 107 ? -0.159 -4.109 -23.953 1 93.81 107 CYS A C 1
ATOM 849 O O . CYS A 1 107 ? -1.203 -3.465 -24.047 1 93.81 107 CYS A O 1
ATOM 851 N N . LYS A 1 108 ? 0.983 -3.594 -24.188 1 91.25 108 LYS A N 1
ATOM 852 C CA . LYS A 1 108 ? 1.146 -2.18 -24.516 1 91.25 108 LYS A CA 1
ATOM 853 C C . LYS A 1 108 ? 1.365 -1.983 -26.016 1 91.25 108 LYS A C 1
ATOM 855 O O . LYS A 1 108 ? 1.587 -0.86 -26.469 1 91.25 108 LYS A O 1
ATOM 860 N N . ASN A 1 109 ? 1.364 -3.037 -26.719 1 92.81 109 ASN A N 1
ATOM 861 C CA . ASN A 1 109 ? 1.492 -2.945 -28.172 1 92.81 109 ASN A CA 1
ATOM 862 C C . ASN A 1 109 ? 0.236 -2.359 -28.812 1 92.81 109 ASN A C 1
ATOM 864 O O . ASN A 1 109 ? -0.832 -2.971 -28.766 1 92.81 109 ASN A O 1
ATOM 868 N N . PRO A 1 110 ? 0.39 -1.232 -29.266 1 92.75 110 PRO A N 1
ATOM 869 C CA . PRO A 1 110 ? -0.787 -0.587 -29.859 1 92.75 110 PRO A CA 1
ATOM 870 C C . PRO A 1 110 ? -1.387 -1.391 -31.016 1 92.75 110 PRO A C 1
ATOM 872 O O . PRO A 1 110 ? -2.553 -1.193 -31.359 1 92.75 110 PRO A O 1
ATOM 875 N N . ARG A 1 111 ? -0.634 -2.273 -31.609 1 94.06 111 ARG A N 1
ATOM 876 C CA . ARG A 1 111 ? -1.119 -3.076 -32.719 1 94.06 111 ARG A CA 1
ATOM 877 C C . ARG A 1 111 ? -1.693 -4.402 -32.25 1 94.06 111 ARG A C 1
ATOM 879 O O . ARG A 1 111 ? -2.162 -5.211 -33.031 1 94.06 111 ARG A O 1
ATOM 886 N N . CYS A 1 112 ? -1.63 -4.621 -31.062 1 95.75 112 CYS A N 1
ATOM 887 C CA . CYS A 1 112 ? -2.16 -5.859 -30.516 1 95.75 112 CYS A CA 1
ATOM 888 C C . CYS A 1 112 ? -3.684 -5.871 -30.562 1 95.75 112 CYS A C 1
ATOM 890 O O . CYS A 1 112 ? -4.324 -4.84 -30.359 1 95.75 112 CYS A O 1
ATOM 892 N N . ILE A 1 113 ? -4.258 -7.031 -30.797 1 95.69 113 ILE A N 1
ATOM 893 C CA . ILE A 1 113 ? -5.707 -7.176 -30.906 1 95.69 113 ILE A CA 1
ATOM 894 C C . ILE A 1 113 ? -6.371 -6.707 -29.609 1 95.69 113 ILE A C 1
ATOM 896 O O . ILE A 1 113 ? -7.484 -6.18 -29.641 1 95.69 113 ILE A O 1
ATOM 900 N N . THR A 1 114 ? -5.703 -6.852 -28.484 1 93.19 114 THR A N 1
ATOM 901 C CA . THR A 1 114 ? -6.277 -6.453 -27.203 1 93.19 114 THR A CA 1
ATOM 902 C C . THR A 1 114 ? -6.406 -4.934 -27.125 1 93.19 114 THR A C 1
ATOM 904 O O . THR A 1 114 ? -7.188 -4.414 -26.328 1 93.19 114 THR A O 1
ATOM 907 N N . SER A 1 115 ? -5.594 -4.215 -27.828 1 90.38 115 SER A N 1
ATOM 908 C CA . SER A 1 115 ? -5.664 -2.76 -27.859 1 90.38 115 SER A CA 1
ATOM 909 C C . SER A 1 115 ? -6.797 -2.275 -28.75 1 90.38 115 SER A C 1
ATOM 911 O O . SER A 1 115 ? -7.27 -1.146 -28.609 1 90.38 115 SER A O 1
ATOM 913 N N . ILE A 1 116 ? -7.145 -3.074 -29.656 1 89.69 116 ILE A N 1
ATOM 914 C CA . ILE A 1 116 ? -8.133 -2.711 -30.672 1 89.69 116 ILE A CA 1
ATOM 915 C C . ILE A 1 116 ? -9.516 -3.176 -30.219 1 89.69 116 ILE A C 1
ATOM 917 O O . ILE A 1 116 ? -10.492 -2.422 -30.312 1 89.69 116 ILE A O 1
ATOM 921 N N . GLU A 1 117 ? -9.586 -4.398 -29.781 1 89.31 117 GLU A N 1
ATOM 922 C CA . GLU A 1 117 ? -10.844 -5 -29.328 1 89.31 117 GLU A CA 1
ATOM 923 C C . GLU A 1 117 ? -10.984 -4.906 -27.812 1 89.31 117 GLU A C 1
ATOM 925 O O . GLU A 1 117 ? -10.164 -5.457 -27.078 1 89.31 117 GLU A O 1
ATOM 930 N N . GLN A 1 118 ? -12.102 -4.316 -27.391 1 85.06 118 GLN A N 1
ATOM 931 C CA . GLN A 1 118 ? -12.352 -4.191 -25.953 1 85.06 118 GLN A CA 1
ATOM 932 C C . GLN A 1 118 ? -12.945 -5.48 -25.391 1 85.06 118 GLN A C 1
ATOM 934 O O . GLN A 1 118 ? -13.695 -6.18 -26.062 1 85.06 118 GLN A O 1
ATOM 939 N N . GLY A 1 119 ? -12.539 -5.887 -24.297 1 88.44 119 GLY A N 1
ATOM 940 C CA . GLY A 1 119 ? -13.156 -7.012 -23.609 1 88.44 119 GLY A CA 1
ATOM 941 C C . GLY A 1 119 ? -12.336 -8.289 -23.703 1 88.44 119 GLY A C 1
ATOM 942 O O . GLY A 1 119 ? -12.672 -9.289 -23.078 1 88.44 119 GLY A O 1
ATOM 943 N N . LEU A 1 120 ? -11.352 -8.258 -24.547 1 93 120 LEU A N 1
ATOM 944 C CA . LEU A 1 120 ? -10.508 -9.445 -24.672 1 93 120 LEU A CA 1
ATOM 945 C C . LEU A 1 120 ? -9.562 -9.562 -23.469 1 93 120 LEU A C 1
ATOM 947 O O . LEU A 1 120 ? -9.023 -8.555 -23 1 93 120 LEU A O 1
ATOM 951 N N . ASP A 1 121 ? -9.398 -10.773 -23.078 1 94.5 121 ASP A N 1
ATOM 952 C CA . ASP A 1 121 ? -8.453 -11.008 -21.984 1 94.5 121 ASP A CA 1
ATOM 953 C C . ASP A 1 121 ? -7.02 -10.719 -22.438 1 94.5 121 ASP A C 1
ATOM 955 O O . ASP A 1 121 ? -6.637 -11.055 -23.562 1 94.5 121 ASP A O 1
ATOM 959 N N . HIS A 1 122 ? -6.375 -10.055 -21.516 1 94.56 122 HIS A N 1
ATOM 960 C CA . HIS A 1 122 ? -4.93 -9.969 -21.703 1 94.56 122 HIS A CA 1
ATOM 961 C C . HIS A 1 122 ? -4.23 -11.211 -21.156 1 94.56 122 HIS A C 1
ATOM 963 O O . HIS A 1 122 ? -4.277 -11.477 -19.953 1 94.56 122 HIS A O 1
ATOM 969 N N . ILE A 1 123 ? -3.619 -11.93 -22.188 1 95.94 123 ILE A N 1
ATOM 970 C CA . ILE A 1 123 ? -2.984 -13.188 -21.797 1 95.94 123 ILE A CA 1
ATOM 971 C C . ILE A 1 123 ? -1.494 -13.133 -22.125 1 95.94 123 ILE A C 1
ATOM 973 O O . ILE A 1 123 ? -1.108 -12.758 -23.234 1 95.94 123 ILE A O 1
ATOM 977 N N . PHE A 1 124 ? -0.732 -13.461 -21.094 1 96.12 124 PHE A N 1
ATOM 978 C CA . PHE A 1 124 ? 0.708 -13.578 -21.281 1 96.12 124 PHE A CA 1
ATOM 979 C C . PHE A 1 124 ? 1.183 -14.984 -20.953 1 96.12 124 PHE A C 1
ATOM 981 O O . PHE A 1 124 ? 0.708 -15.594 -19.984 1 96.12 124 PHE A O 1
ATOM 988 N N . VAL A 1 125 ? 2.174 -15.469 -21.828 1 97.25 125 VAL A N 1
ATOM 989 C CA . VAL A 1 125 ? 2.674 -16.828 -21.672 1 97.25 125 VAL A CA 1
ATOM 990 C C . VAL A 1 125 ? 4.168 -16.797 -21.359 1 97.25 125 VAL A C 1
ATOM 992 O O . VAL A 1 125 ? 4.914 -16 -21.938 1 97.25 125 VAL A O 1
ATOM 995 N N . LEU A 1 126 ? 4.496 -17.703 -20.453 1 96.81 126 LEU A N 1
ATOM 996 C CA . LEU A 1 126 ? 5.91 -17.844 -20.125 1 96.81 126 LEU A CA 1
ATOM 997 C C . LEU A 1 126 ? 6.66 -18.531 -21.266 1 96.81 126 LEU A C 1
ATOM 999 O O . LEU A 1 126 ? 6.527 -19.734 -21.469 1 96.81 126 LEU A O 1
ATOM 1003 N N . THR A 1 127 ? 7.492 -17.719 -21.969 1 96.38 127 THR A N 1
ATOM 1004 C CA . THR A 1 127 ? 8.148 -18.266 -23.156 1 96.38 127 THR A CA 1
ATOM 1005 C C . THR A 1 127 ? 9.586 -18.672 -22.844 1 96.38 127 THR A C 1
ATOM 1007 O O . THR A 1 127 ? 10.195 -19.453 -23.578 1 96.38 127 THR A O 1
ATOM 1010 N N . ASP A 1 128 ? 10.148 -18.125 -21.812 1 95.12 128 ASP A N 1
ATOM 1011 C CA . ASP A 1 128 ? 11.5 -18.469 -21.375 1 95.12 128 ASP A CA 1
ATOM 1012 C C . ASP A 1 128 ? 11.57 -18.562 -19.859 1 95.12 128 ASP A C 1
ATOM 1014 O O . ASP A 1 128 ? 11.867 -17.578 -19.172 1 95.12 128 ASP A O 1
ATOM 1018 N N . PRO A 1 129 ? 11.344 -19.734 -19.328 1 92 129 PRO A N 1
ATOM 1019 C CA . PRO A 1 129 ? 11.336 -19.906 -17.875 1 92 129 PRO A CA 1
ATOM 1020 C C . PRO A 1 129 ? 12.672 -19.547 -17.234 1 92 129 PRO A C 1
ATOM 1022 O O . PRO A 1 129 ? 12.703 -19.031 -16.109 1 92 129 PRO A O 1
ATOM 1025 N N . GLU A 1 130 ? 13.797 -19.844 -17.891 1 92.75 130 GLU A N 1
ATOM 1026 C CA . GLU A 1 130 ? 15.117 -19.547 -17.359 1 92.75 130 GLU A CA 1
ATOM 1027 C C . GLU A 1 130 ? 15.328 -18.047 -17.203 1 92.75 130 GLU A C 1
ATOM 1029 O O . GLU A 1 130 ? 15.859 -17.594 -16.172 1 92.75 130 GLU A O 1
ATOM 1034 N N . LYS A 1 131 ? 14.789 -17.312 -18.156 1 92.31 131 LYS A N 1
ATOM 1035 C CA . LYS A 1 131 ? 14.953 -15.867 -18.125 1 92.31 131 LYS A CA 1
ATOM 1036 C C . LYS A 1 131 ? 13.695 -15.188 -17.578 1 92.31 131 LYS A C 1
ATOM 1038 O O . LYS A 1 131 ? 13.633 -13.961 -17.516 1 92.3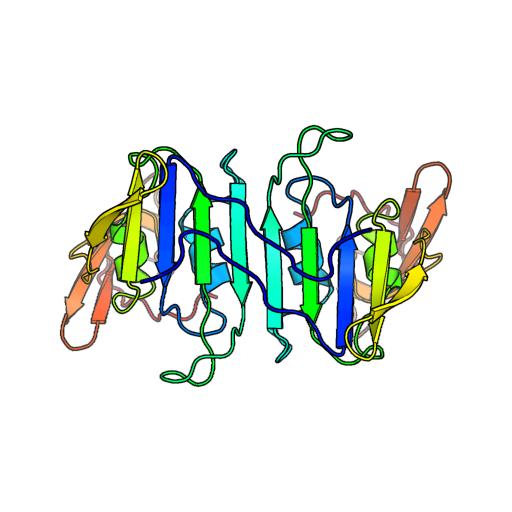1 131 LYS A O 1
ATOM 1043 N N . GLU A 1 132 ? 12.727 -15.953 -17.234 1 91.38 132 GLU A N 1
ATOM 1044 C CA . GLU A 1 132 ? 11.453 -15.469 -16.703 1 91.38 132 GLU A CA 1
ATOM 1045 C C . GLU A 1 132 ? 10.805 -14.461 -17.641 1 91.38 132 GLU A C 1
ATOM 1047 O O . GLU A 1 132 ? 10.367 -13.398 -17.219 1 91.38 132 GLU A O 1
ATOM 1052 N N . VAL A 1 133 ? 10.758 -14.797 -18.953 1 94.12 133 VAL A N 1
ATOM 1053 C CA . VAL A 1 133 ? 10.227 -13.906 -19.969 1 94.12 133 VAL A CA 1
ATOM 1054 C C . VAL A 1 133 ? 8.789 -14.289 -20.297 1 94.12 133 VAL A C 1
ATOM 1056 O O . VAL A 1 133 ? 8.508 -15.445 -20.625 1 94.12 133 VAL A O 1
ATOM 1059 N N . TYR A 1 134 ? 7.945 -13.289 -20.203 1 95.88 134 TYR A N 1
ATOM 1060 C CA . TYR A 1 134 ? 6.555 -13.445 -20.625 1 95.88 134 TYR A CA 1
ATOM 1061 C C . TYR A 1 134 ? 6.277 -12.672 -21.906 1 95.88 134 TYR A C 1
ATOM 1063 O O . TYR A 1 134 ? 6.801 -11.57 -22.094 1 95.88 134 TYR A O 1
ATOM 1071 N N . ARG A 1 135 ? 5.492 -13.312 -22.766 1 96.94 135 ARG A N 1
ATOM 1072 C CA . ARG A 1 135 ? 5.082 -12.672 -24 1 96.94 135 ARG A CA 1
ATOM 1073 C C . ARG A 1 135 ? 3.568 -12.719 -24.172 1 96.94 135 ARG A C 1
ATOM 1075 O O . ARG A 1 135 ? 2.922 -13.68 -23.75 1 96.94 135 ARG A O 1
ATOM 1082 N N . CYS A 1 136 ? 3.127 -11.664 -24.859 1 97.56 136 CYS A N 1
ATOM 1083 C CA . CYS A 1 136 ? 1.698 -11.609 -25.156 1 97.56 136 CYS A CA 1
ATOM 1084 C C . CYS A 1 136 ? 1.283 -12.781 -26.031 1 97.56 136 CYS A C 1
ATOM 1086 O O . CYS A 1 136 ? 1.954 -13.086 -27.031 1 97.56 136 CYS A O 1
ATOM 1088 N N . LYS A 1 137 ? 0.17 -13.359 -25.641 1 97.31 137 LYS A N 1
ATOM 1089 C CA . LYS A 1 137 ? -0.316 -14.523 -26.359 1 97.31 137 LYS A CA 1
ATOM 1090 C C . LYS A 1 137 ? -0.74 -14.148 -27.781 1 97.31 137 LYS A C 1
ATOM 1092 O O . LYS A 1 137 ? -0.652 -14.961 -28.703 1 97.31 137 LYS A O 1
ATOM 1097 N N . TYR A 1 138 ? -1.128 -12.898 -27.938 1 96.69 138 TYR A N 1
ATOM 1098 C CA . TYR A 1 138 ? -1.74 -12.477 -29.188 1 96.69 138 TYR A CA 1
ATOM 1099 C C . TYR A 1 138 ? -0.694 -11.922 -30.156 1 96.69 138 TYR A C 1
ATOM 1101 O O . TYR A 1 138 ? -0.688 -12.25 -31.328 1 96.69 138 TYR A O 1
ATOM 1109 N N . CYS A 1 139 ? 0.234 -11.133 -29.656 1 96.94 139 CYS A N 1
ATOM 1110 C CA . CYS A 1 139 ? 1.147 -10.445 -30.562 1 96.94 139 CYS A CA 1
ATOM 1111 C C . CYS A 1 139 ? 2.594 -10.82 -30.266 1 96.94 139 CYS A C 1
ATOM 1113 O O . CYS A 1 139 ? 3.514 -10.352 -30.938 1 96.94 139 CYS A O 1
ATOM 1115 N N . GLU A 1 140 ? 2.904 -11.523 -29.25 1 95.81 140 GLU A N 1
ATOM 1116 C CA . GLU A 1 140 ? 4.207 -12.062 -28.859 1 95.81 140 GLU A CA 1
ATOM 1117 C C . GLU A 1 140 ? 5.129 -10.961 -28.359 1 95.81 140 GLU A C 1
ATOM 1119 O O . GLU A 1 140 ? 6.344 -11.156 -28.25 1 95.81 140 GLU A O 1
ATOM 1124 N N . GLU A 1 141 ? 4.473 -9.875 -27.984 1 95.19 141 GLU A N 1
ATOM 1125 C CA . GLU A 1 141 ? 5.27 -8.812 -27.391 1 95.19 141 GLU A CA 1
ATOM 1126 C C . GLU A 1 141 ? 5.77 -9.195 -26.016 1 95.19 141 GLU A C 1
ATOM 1128 O O . GLU A 1 141 ? 5.004 -9.711 -25.188 1 95.19 141 GLU A O 1
ATOM 1133 N N . LYS A 1 142 ? 7.074 -8.883 -25.859 1 94.69 142 LYS A N 1
ATOM 1134 C CA . LYS A 1 142 ? 7.68 -9.18 -24.562 1 94.69 142 LYS A CA 1
ATOM 1135 C C . LYS A 1 142 ? 7.176 -8.219 -23.484 1 94.69 142 LYS A C 1
ATOM 1137 O O . LYS A 1 142 ? 7.059 -7.016 -23.719 1 94.69 142 LYS A O 1
ATOM 1142 N N . TYR A 1 143 ? 6.844 -8.914 -22.359 1 91.62 143 TYR A N 1
ATOM 1143 C CA . TYR A 1 143 ? 6.496 -8.055 -21.234 1 91.62 143 TYR A CA 1
ATOM 1144 C C . TYR A 1 143 ? 7.742 -7.406 -20.641 1 91.62 143 TYR A C 1
ATOM 1146 O O . TYR A 1 143 ? 8.688 -8.102 -20.25 1 91.62 143 TYR A O 1
ATOM 1154 N N . ASP A 1 144 ? 8.023 -6.129 -20.672 1 76.56 144 ASP A N 1
ATOM 1155 C CA . ASP A 1 144 ? 9.234 -5.434 -20.25 1 76.56 144 ASP A CA 1
ATOM 1156 C C . ASP A 1 144 ? 9.133 -4.973 -18.797 1 76.56 144 ASP A C 1
ATOM 1158 O O . ASP A 1 144 ? 10.062 -4.367 -18.266 1 76.56 144 ASP A O 1
ATOM 1162 N N . GLY A 1 145 ? 8.391 -5.773 -17.938 1 67.88 145 GLY A N 1
ATOM 1163 C CA . GLY A 1 145 ? 8.406 -5.523 -16.516 1 67.88 145 GLY A CA 1
ATOM 1164 C C . GLY A 1 145 ? 8.062 -4.09 -16.156 1 67.88 145 GLY A C 1
ATOM 1165 O O . GLY A 1 145 ? 7.863 -3.766 -14.977 1 67.88 145 GLY A O 1
ATOM 1166 N N . ARG A 1 146 ? 8.656 -3.039 -17.031 1 50.91 146 ARG A N 1
ATOM 1167 C CA . ARG A 1 146 ? 8.531 -1.639 -16.625 1 50.91 146 ARG A CA 1
ATOM 1168 C C . ARG A 1 146 ? 7.066 -1.229 -16.516 1 50.91 146 ARG A C 1
ATOM 1170 O O . ARG A 1 146 ? 6.309 -1.349 -17.484 1 50.91 146 ARG A O 1
ATOM 1177 N N . ARG A 1 147 ? 6.512 -1.63 -15.375 1 41.84 147 ARG A N 1
ATOM 1178 C CA . ARG A 1 147 ? 5.207 -1.089 -15.008 1 41.84 147 ARG A CA 1
ATOM 1179 C C . ARG A 1 147 ? 5.125 0.403 -15.312 1 41.84 147 ARG A C 1
ATOM 1181 O O . ARG A 1 147 ? 5.836 1.207 -14.703 1 41.84 147 ARG A O 1
ATOM 1188 N N . LYS A 1 148 ? 4.945 0.82 -16.516 1 33.97 148 LYS A N 1
ATOM 1189 C CA . LYS A 1 148 ? 4.727 2.244 -16.75 1 33.97 148 LYS A CA 1
ATOM 1190 C C . LYS A 1 148 ? 3.639 2.789 -15.828 1 33.97 148 LYS A C 1
ATOM 1192 O O . LYS A 1 148 ? 2.65 2.107 -15.555 1 33.97 148 LYS A O 1
ATOM 1197 N N . MET B 1 1 ? 9.758 -21.031 13.461 1 33.53 1 MET B N 1
ATOM 1198 C CA . MET B 1 1 ? 8.297 -21.094 13.484 1 33.53 1 MET B CA 1
ATOM 1199 C C . MET B 1 1 ? 7.691 -19.703 13.273 1 33.53 1 MET B C 1
ATOM 1201 O O . MET B 1 1 ? 7.969 -18.781 14.039 1 33.53 1 MET B O 1
ATOM 1205 N N . VAL B 1 2 ? 7.328 -19.391 12.086 1 44.31 2 VAL B N 1
ATOM 1206 C CA . VAL B 1 2 ? 6.801 -18.062 11.789 1 44.31 2 VAL B CA 1
ATOM 1207 C C . VAL B 1 2 ? 5.582 -17.797 12.664 1 44.31 2 VAL B C 1
ATOM 1209 O O . VAL B 1 2 ? 4.621 -18.562 12.672 1 44.31 2 VAL B O 1
ATOM 1212 N N . LYS B 1 3 ? 5.906 -17.219 13.781 1 49.91 3 LYS B N 1
ATOM 1213 C CA . LYS B 1 3 ? 4.824 -16.891 14.703 1 49.91 3 LYS B CA 1
ATOM 1214 C C . LYS B 1 3 ? 3.68 -16.188 13.969 1 49.91 3 LYS B C 1
ATOM 1216 O O . LYS B 1 3 ? 3.91 -15.43 13.023 1 49.91 3 LYS B O 1
ATOM 1221 N N . ASN B 1 4 ? 2.535 -16.891 14.094 1 53.91 4 ASN B N 1
ATOM 1222 C CA . ASN B 1 4 ? 1.286 -16.406 13.516 1 53.91 4 ASN B CA 1
ATOM 1223 C C . ASN B 1 4 ? 1.035 -14.945 13.891 1 53.91 4 ASN B C 1
ATOM 1225 O O . ASN B 1 4 ? 0.112 -14.312 13.367 1 53.91 4 ASN B O 1
ATOM 1229 N N . THR B 1 5 ? 1.822 -14.586 14.906 1 51.62 5 THR B N 1
ATOM 1230 C CA . THR B 1 5 ? 1.62 -13.195 15.305 1 51.62 5 THR B CA 1
ATOM 1231 C C . THR B 1 5 ? 2.645 -12.289 14.633 1 51.62 5 THR B C 1
ATOM 1233 O O . THR B 1 5 ? 3.844 -12.578 14.648 1 51.62 5 THR B O 1
ATOM 1236 N N . LEU B 1 6 ? 2.154 -11.555 13.633 1 54.47 6 LEU B N 1
ATOM 1237 C CA . LEU B 1 6 ? 3.064 -10.547 13.094 1 54.47 6 LEU B CA 1
ATOM 1238 C C . LEU B 1 6 ? 3.244 -9.391 14.07 1 54.47 6 LEU B C 1
ATOM 1240 O O . LEU B 1 6 ? 2.264 -8.781 14.5 1 54.47 6 LEU B O 1
ATOM 1244 N N . THR B 1 7 ? 4.363 -9.508 14.75 1 53.94 7 THR B N 1
ATOM 1245 C CA . THR B 1 7 ? 4.668 -8.398 15.648 1 53.94 7 THR B CA 1
ATOM 1246 C C . THR B 1 7 ? 5.578 -7.379 14.961 1 53.94 7 THR B C 1
ATOM 1248 O O . THR B 1 7 ? 6.551 -7.754 14.305 1 53.94 7 THR B O 1
ATOM 1251 N N . VAL B 1 8 ? 4.945 -6.277 14.523 1 59.41 8 VAL B N 1
ATOM 1252 C CA . VAL B 1 8 ? 5.895 -5.219 14.188 1 59.41 8 VAL B CA 1
ATOM 1253 C C . VAL B 1 8 ? 6.691 -4.828 15.43 1 59.41 8 VAL B C 1
ATOM 1255 O O . VAL B 1 8 ? 6.117 -4.617 16.5 1 59.41 8 VAL B O 1
ATOM 1258 N N . GLY B 1 9 ? 7.902 -5.152 15.344 1 61.97 9 GLY B N 1
ATOM 1259 C CA . GLY B 1 9 ? 8.742 -4.82 16.484 1 61.97 9 GLY B CA 1
ATOM 1260 C C . GLY B 1 9 ? 8.547 -3.396 16.969 1 61.97 9 GLY B C 1
ATOM 1261 O O . GLY B 1 9 ? 7.805 -2.621 16.359 1 61.97 9 GLY B O 1
ATOM 1262 N N . ARG B 1 10 ? 9.062 -3.105 18.172 1 67.75 10 ARG B N 1
ATOM 1263 C CA . ARG B 1 10 ? 9.062 -1.773 18.766 1 67.75 10 ARG B CA 1
ATOM 1264 C C . ARG B 1 10 ? 9.82 -0.781 17.891 1 67.75 10 ARG B C 1
ATOM 1266 O O . ARG B 1 10 ? 10.891 -1.098 17.359 1 67.75 10 ARG B O 1
ATOM 1273 N N . ILE B 1 11 ? 9.117 0.262 17.531 1 79.38 11 ILE B N 1
ATOM 1274 C CA . ILE B 1 11 ? 9.789 1.324 16.797 1 79.38 11 ILE B CA 1
ATOM 1275 C C . ILE B 1 11 ? 10.586 2.201 17.75 1 79.38 11 ILE B C 1
ATOM 1277 O O . ILE B 1 11 ? 10.094 2.566 18.828 1 79.38 11 ILE B O 1
ATOM 1281 N N . GLU B 1 12 ? 11.812 2.35 17.516 1 85.25 12 GLU B N 1
ATOM 1282 C CA . GLU B 1 12 ? 12.68 3.178 18.344 1 85.25 12 GLU B CA 1
ATOM 1283 C C . GLU B 1 12 ? 12.383 4.66 18.156 1 85.25 12 GLU B C 1
ATOM 1285 O O . GLU B 1 12 ? 12.281 5.414 19.125 1 85.25 12 GLU B O 1
ATOM 1290 N N . GLU B 1 13 ? 12.289 5.082 16.891 1 91.06 13 GLU B N 1
ATOM 1291 C CA . GLU B 1 13 ? 11.977 6.461 16.531 1 91.06 13 GLU B CA 1
ATOM 1292 C C . GLU B 1 13 ? 11.07 6.516 15.305 1 91.06 13 GLU B C 1
ATOM 1294 O O . GLU B 1 13 ? 11.328 5.844 14.305 1 91.06 13 GLU B O 1
ATOM 1299 N N . GLY B 1 14 ? 9.945 7.273 15.531 1 92.19 14 GLY B N 1
ATOM 1300 C CA . GLY B 1 14 ? 9.031 7.383 14.398 1 92.19 14 GLY B CA 1
ATOM 1301 C C . GLY B 1 14 ? 7.629 7.793 14.805 1 92.19 14 GLY B C 1
ATOM 1302 O O . GLY B 1 14 ? 7.453 8.633 15.688 1 92.19 14 GLY B O 1
ATOM 1303 N N . PHE B 1 15 ? 6.66 7.258 13.992 1 92.25 15 PHE B N 1
ATOM 1304 C CA . PHE B 1 15 ? 5.277 7.699 14.148 1 92.25 15 PHE B CA 1
ATOM 1305 C C . PHE B 1 15 ? 4.332 6.504 14.188 1 92.25 15 PHE B C 1
ATOM 1307 O O . PHE B 1 15 ? 4.535 5.52 13.477 1 92.25 15 PHE B O 1
ATOM 1314 N N . VAL B 1 16 ? 3.326 6.594 15.008 1 91.06 16 VAL B N 1
ATOM 1315 C CA . VAL B 1 16 ? 2.178 5.695 14.953 1 91.06 16 VAL B CA 1
ATOM 1316 C C . VAL B 1 16 ? 0.922 6.484 14.586 1 91.06 16 VAL B C 1
ATOM 1318 O O . VAL B 1 16 ? 0.57 7.453 15.273 1 91.06 16 VAL B O 1
ATOM 1321 N N . LEU B 1 17 ? 0.395 6.148 13.484 1 92.81 17 LEU B N 1
ATOM 1322 C CA . LEU B 1 17 ? -0.856 6.758 13.047 1 92.81 17 LEU B CA 1
ATOM 1323 C C . LEU B 1 17 ? -2.043 5.859 13.375 1 92.81 17 LEU B C 1
ATOM 1325 O O . LEU B 1 17 ? -2.137 4.734 12.875 1 92.81 17 LEU B O 1
ATOM 1329 N N . ASP B 1 18 ? -2.854 6.398 14.195 1 89.31 18 ASP B N 1
ATOM 1330 C CA . ASP B 1 18 ? -4.023 5.664 14.664 1 89.31 18 ASP B CA 1
ATOM 1331 C C . ASP B 1 18 ? -5.316 6.332 14.195 1 89.31 18 ASP B C 1
ATOM 1333 O O . ASP B 1 18 ? -5.297 7.477 13.742 1 89.31 18 ASP B O 1
ATOM 1337 N N . HIS B 1 19 ? -6.461 5.488 14.156 1 90.38 19 HIS B N 1
ATOM 1338 C CA . HIS B 1 19 ? -7.789 5.965 13.789 1 90.38 19 HIS B CA 1
ATOM 1339 C C . HIS B 1 19 ? -7.84 6.387 12.328 1 90.38 19 HIS B C 1
ATOM 1341 O O . HIS B 1 19 ? -8.469 7.395 11.984 1 90.38 19 HIS B O 1
ATOM 1347 N N . ILE B 1 20 ? -7.074 5.742 11.586 1 92 20 ILE B N 1
ATOM 1348 C CA . ILE B 1 20 ? -7.18 5.973 10.148 1 92 20 ILE B CA 1
ATOM 1349 C C . ILE B 1 20 ? -8.438 5.297 9.609 1 92 20 ILE B C 1
ATOM 1351 O O . ILE B 1 20 ? -8.711 4.137 9.93 1 92 20 ILE B O 1
ATOM 1355 N N . GLN B 1 21 ? -9.164 6.086 8.812 1 90.5 21 GLN B N 1
ATOM 1356 C CA . GLN B 1 21 ? -10.32 5.473 8.18 1 90.5 21 GLN B CA 1
ATOM 1357 C C . GLN B 1 21 ? -9.922 4.23 7.387 1 90.5 21 GLN B C 1
ATOM 1359 O O . GLN B 1 21 ? -8.906 4.234 6.684 1 90.5 21 GLN B O 1
ATOM 1364 N N . ALA B 1 22 ? -10.734 3.195 7.512 1 88.88 22 ALA B N 1
ATOM 1365 C CA . ALA B 1 22 ? -10.445 1.938 6.824 1 88.88 22 ALA B CA 1
ATOM 1366 C C . ALA B 1 22 ? -10.25 2.162 5.328 1 88.88 22 ALA B C 1
ATOM 1368 O O . ALA B 1 22 ? -11.078 2.812 4.684 1 88.88 22 ALA B O 1
ATOM 1369 N N . GLY B 1 23 ? -9.078 1.675 4.805 1 88 23 GLY B N 1
ATOM 1370 C CA . GLY B 1 23 ? -8.805 1.777 3.381 1 88 23 GLY B CA 1
ATOM 1371 C C . GLY B 1 23 ? -8 3.008 3.012 1 88 23 GLY B C 1
ATOM 1372 O O . GLY B 1 23 ? -7.559 3.146 1.871 1 88 23 GLY B O 1
ATOM 1373 N N . ARG B 1 24 ? -7.699 3.881 3.936 1 89.69 24 ARG B N 1
ATOM 1374 C CA . ARG B 1 24 ? -7.055 5.145 3.598 1 89.69 24 ARG B CA 1
ATOM 1375 C C . ARG B 1 24 ? -5.562 5.105 3.918 1 89.69 24 ARG B C 1
ATOM 1377 O O . ARG B 1 24 ? -4.824 6.027 3.572 1 89.69 24 ARG B O 1
ATOM 1384 N N . SER B 1 25 ? -5.082 4.105 4.559 1 92.88 25 SER B N 1
ATOM 1385 C CA . SER B 1 25 ? -3.666 4 4.891 1 92.88 25 SER B CA 1
ATOM 1386 C C . SER B 1 25 ? -2.801 3.998 3.635 1 92.88 25 SER B C 1
ATOM 1388 O O . SER B 1 25 ? -1.694 4.539 3.637 1 92.88 25 SER B O 1
ATOM 1390 N N . MET B 1 26 ? -3.396 3.479 2.576 1 91.25 26 MET B N 1
ATOM 1391 C CA . MET B 1 26 ? -2.625 3.42 1.338 1 91.25 26 MET B CA 1
ATOM 1392 C C . MET B 1 26 ? -2.475 4.809 0.725 1 91.25 26 MET B C 1
ATOM 1394 O O . MET B 1 26 ? -1.446 5.117 0.119 1 91.25 26 MET B O 1
ATOM 1398 N N . ASP B 1 27 ? -3.453 5.609 0.895 1 89.31 27 ASP B N 1
ATOM 1399 C CA . ASP B 1 27 ? -3.332 7.004 0.479 1 89.31 27 ASP B CA 1
ATOM 1400 C C . ASP B 1 27 ? -2.205 7.707 1.233 1 89.31 27 ASP B C 1
ATOM 1402 O O . ASP B 1 27 ? -1.388 8.406 0.631 1 89.31 27 ASP B O 1
ATOM 1406 N N . ILE B 1 28 ? -2.238 7.441 2.482 1 91.75 28 ILE B N 1
ATOM 1407 C CA . ILE B 1 28 ? -1.215 8.047 3.326 1 91.75 28 ILE B CA 1
ATOM 1408 C C . ILE B 1 28 ? 0.168 7.578 2.883 1 91.75 28 ILE B C 1
ATOM 1410 O O . ILE B 1 28 ? 1.086 8.383 2.729 1 91.75 28 ILE B O 1
ATOM 1414 N N . TYR B 1 29 ? 0.274 6.359 2.625 1 92.31 29 TYR B N 1
ATOM 1415 C CA . TYR B 1 29 ? 1.519 5.762 2.156 1 92.31 29 TYR B CA 1
ATOM 1416 C C . TYR B 1 29 ? 2.014 6.453 0.893 1 92.31 29 TYR B C 1
ATOM 1418 O O . TYR B 1 29 ? 3.195 6.789 0.784 1 92.31 29 TYR B O 1
ATOM 1426 N N . LYS B 1 30 ? 1.1 6.688 0.017 1 89.5 30 LYS B N 1
ATOM 1427 C CA . LYS B 1 30 ? 1.415 7.309 -1.268 1 89.5 30 LYS B CA 1
ATOM 1428 C C . LYS B 1 30 ? 1.766 8.781 -1.095 1 89.5 30 LYS B C 1
ATOM 1430 O O . LYS B 1 30 ? 2.799 9.242 -1.585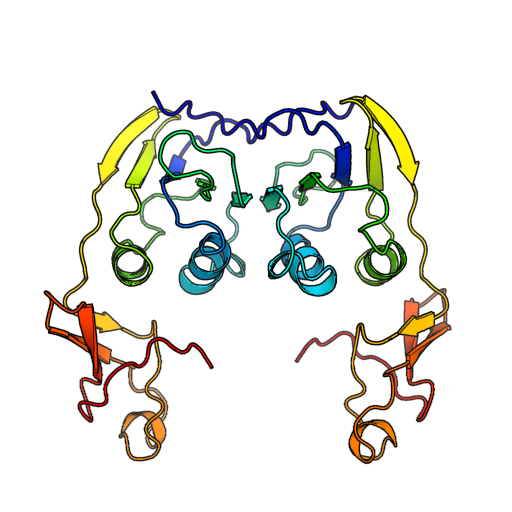 1 89.5 30 LYS B O 1
ATOM 1435 N N . TYR B 1 31 ? 0.989 9.5 -0.32 1 87.5 31 TYR B N 1
ATOM 1436 C CA . TYR B 1 31 ? 1.139 10.945 -0.204 1 87.5 31 TYR B CA 1
ATOM 1437 C C . TYR B 1 31 ? 2.396 11.305 0.58 1 87.5 31 TYR B C 1
ATOM 1439 O O . TYR B 1 31 ? 3.018 12.344 0.331 1 87.5 31 TYR B O 1
ATOM 1447 N N . LEU B 1 32 ? 2.809 10.422 1.501 1 88.31 32 LEU B N 1
ATOM 1448 C CA . LEU B 1 32 ? 4.016 10.664 2.279 1 88.31 32 LEU B CA 1
ATOM 1449 C C . LEU B 1 32 ? 5.246 10.133 1.554 1 88.31 32 LEU B C 1
ATOM 1451 O O . LEU B 1 32 ? 6.367 10.25 2.055 1 88.31 32 LEU B O 1
ATOM 1455 N N . HIS B 1 33 ? 5.008 9.531 0.361 1 88.38 33 HIS B N 1
ATOM 1456 C CA . HIS B 1 33 ? 6.07 8.984 -0.473 1 88.38 33 HIS B CA 1
ATOM 1457 C C . HIS B 1 33 ? 6.93 7.996 0.31 1 88.38 33 HIS B C 1
ATOM 1459 O O . HIS B 1 33 ? 8.164 8.078 0.284 1 88.38 33 HIS B O 1
ATOM 1465 N N . LEU B 1 34 ? 6.254 7.133 0.988 1 90.62 34 LEU B N 1
ATOM 1466 C CA . LEU B 1 34 ? 6.98 6.18 1.822 1 90.62 34 LEU B CA 1
ATOM 1467 C C . LEU B 1 34 ? 7.676 5.129 0.966 1 90.62 34 LEU B C 1
ATOM 1469 O O . LEU B 1 34 ? 8.57 4.426 1.442 1 90.62 34 LEU B O 1
ATOM 1473 N N . ASP B 1 35 ? 7.203 5.012 -0.305 1 88.56 35 ASP B N 1
ATOM 1474 C CA . ASP B 1 35 ? 7.855 4.102 -1.239 1 88.56 35 ASP B CA 1
ATOM 1475 C C . ASP B 1 35 ? 9.281 4.559 -1.553 1 88.56 35 ASP B C 1
ATOM 1477 O O . ASP B 1 35 ? 10.133 3.748 -1.921 1 88.56 35 ASP B O 1
ATOM 1481 N N . LYS B 1 36 ? 9.523 5.816 -1.349 1 87.94 36 LYS B N 1
ATOM 1482 C CA . LYS B 1 36 ? 10.82 6.387 -1.698 1 87.94 36 LYS B CA 1
ATOM 1483 C C . LYS B 1 36 ? 11.734 6.465 -0.478 1 87.94 36 LYS B C 1
ATOM 1485 O O . LYS B 1 36 ? 12.914 6.82 -0.597 1 87.94 36 LYS B O 1
ATOM 1490 N N . LEU B 1 37 ? 11.203 6.137 0.611 1 85.62 37 LEU B N 1
ATOM 1491 C CA . LEU B 1 37 ? 11.977 6.238 1.842 1 85.62 37 LEU B CA 1
ATOM 1492 C C . LEU B 1 37 ? 12.461 4.863 2.295 1 85.62 37 LEU B C 1
ATOM 1494 O O . LEU B 1 37 ? 11.789 3.857 2.066 1 85.62 37 LEU B O 1
ATOM 1498 N N . ASP B 1 38 ? 13.633 4.914 2.887 1 86.56 38 ASP B N 1
ATOM 1499 C CA . ASP B 1 38 ? 14.195 3.684 3.43 1 86.56 38 ASP B CA 1
ATOM 1500 C C . ASP B 1 38 ? 13.797 3.492 4.891 1 86.56 38 ASP B C 1
ATOM 1502 O O . ASP B 1 38 ? 14.656 3.441 5.773 1 86.56 38 ASP B O 1
ATOM 1506 N N . CYS B 1 39 ? 12.539 3.541 5.141 1 89 39 CYS B N 1
ATOM 1507 C CA . CYS B 1 39 ? 12.016 3.379 6.492 1 89 39 CYS B CA 1
ATOM 1508 C C . CYS B 1 39 ? 11.195 2.1 6.605 1 89 39 CYS B C 1
ATOM 1510 O O . CYS B 1 39 ? 10.641 1.617 5.613 1 89 39 CYS B O 1
ATOM 1512 N N . CYS B 1 40 ? 11.234 1.555 7.75 1 90.69 40 CYS B N 1
ATOM 1513 C CA . CYS B 1 40 ? 10.344 0.433 8.039 1 90.69 40 CYS B CA 1
ATOM 1514 C C . CYS B 1 40 ? 8.922 0.914 8.281 1 90.69 40 CYS B C 1
ATOM 1516 O O . CYS B 1 40 ? 8.695 1.823 9.086 1 90.69 40 CYS B O 1
ATOM 1518 N N . VAL B 1 41 ? 8.016 0.383 7.559 1 92.44 41 VAL B N 1
ATOM 1519 C CA . VAL B 1 41 ? 6.625 0.804 7.645 1 92.44 41 VAL B CA 1
ATOM 1520 C C . VAL B 1 41 ? 5.73 -0.411 7.887 1 92.44 41 VAL B C 1
ATOM 1522 O O . VAL B 1 41 ? 5.867 -1.435 7.211 1 92.44 41 VAL B O 1
ATOM 1525 N N . ALA B 1 42 ? 4.902 -0.314 8.859 1 92.31 42 ALA B N 1
ATOM 1526 C CA . ALA B 1 42 ? 3.877 -1.322 9.109 1 92.31 42 ALA B CA 1
ATOM 1527 C C . ALA B 1 42 ? 2.479 -0.75 8.891 1 92.31 42 ALA B C 1
ATOM 1529 O O . ALA B 1 42 ? 2.148 0.316 9.414 1 92.31 42 ALA B O 1
ATOM 1530 N N . ILE B 1 43 ? 1.708 -1.441 8.133 1 93.81 43 ILE B N 1
ATOM 1531 C CA . ILE B 1 43 ? 0.341 -1.031 7.832 1 93.81 43 ILE B CA 1
ATOM 1532 C C . ILE B 1 43 ? -0.627 -2.152 8.203 1 93.81 43 ILE B C 1
ATOM 1534 O O . ILE B 1 43 ? -0.401 -3.316 7.859 1 93.81 43 ILE B O 1
ATOM 1538 N N . ILE B 1 44 ? -1.593 -1.804 8.883 1 91.88 44 ILE B N 1
ATOM 1539 C CA . ILE B 1 44 ? -2.699 -2.719 9.133 1 91.88 44 ILE B CA 1
ATOM 1540 C C . ILE B 1 44 ? -3.996 -2.129 8.586 1 91.88 44 ILE B C 1
ATOM 1542 O O . ILE B 1 44 ? -4.484 -1.113 9.094 1 91.88 44 ILE B O 1
ATOM 1546 N N . LYS B 1 45 ? -4.414 -2.768 7.641 1 92.81 45 LYS B N 1
ATOM 1547 C CA . LYS B 1 45 ? -5.66 -2.34 7.012 1 92.81 45 LYS B CA 1
ATOM 1548 C C . LYS B 1 45 ? -6.852 -3.111 7.57 1 92.81 45 LYS B C 1
ATOM 1550 O O . LYS B 1 45 ? -6.766 -4.32 7.789 1 92.81 45 LYS B O 1
ATOM 1555 N N . ASN B 1 46 ? -7.945 -2.459 7.887 1 91.75 46 ASN B N 1
ATOM 1556 C CA . ASN B 1 46 ? -9.211 -3.037 8.336 1 91.75 46 ASN B CA 1
ATOM 1557 C C . ASN B 1 46 ? -9.047 -3.773 9.664 1 91.75 46 ASN B C 1
ATOM 1559 O O . ASN B 1 46 ? -9.609 -4.855 9.852 1 91.75 46 ASN B O 1
ATOM 1563 N N . ALA B 1 47 ? -8.234 -3.195 10.531 1 87.38 47 ALA B N 1
ATOM 1564 C CA . ALA B 1 47 ? -8.141 -3.738 11.883 1 87.38 47 ALA B CA 1
ATOM 1565 C C . ALA B 1 47 ? -9.461 -3.586 12.633 1 87.38 47 ALA B C 1
ATOM 1567 O O . ALA B 1 47 ? -10.141 -2.568 12.5 1 87.38 47 ALA B O 1
ATOM 1568 N N . LYS B 1 48 ? -9.789 -4.598 13.367 1 83.75 48 LYS B N 1
ATOM 1569 C CA . LYS B 1 48 ? -11.016 -4.516 14.156 1 83.75 48 LYS B CA 1
ATOM 1570 C C . LYS B 1 48 ? -10.922 -3.402 15.195 1 83.75 48 LYS B C 1
ATOM 1572 O O . LYS B 1 48 ? -9.891 -3.227 15.836 1 83.75 48 LYS B O 1
ATOM 1577 N N . SER B 1 49 ? -11.875 -2.586 15.133 1 82.62 49 SER B N 1
ATOM 1578 C CA . SER B 1 49 ? -11.93 -1.476 16.078 1 82.62 49 SER B CA 1
ATOM 1579 C C . SER B 1 49 ? -13.273 -1.415 16.781 1 82.62 49 SER B C 1
ATOM 1581 O O . SER B 1 49 ? -14.32 -1.571 16.141 1 82.62 49 SER B O 1
ATOM 1583 N N . ASN B 1 50 ? -13.273 -1.297 18.078 1 78.38 50 ASN B N 1
ATOM 1584 C CA . ASN B 1 50 ? -14.5 -1.184 18.859 1 78.38 50 ASN B CA 1
ATOM 1585 C C . ASN B 1 50 ? -15.258 0.097 18.516 1 78.38 50 ASN B C 1
ATOM 1587 O O . ASN B 1 50 ? -16.484 0.09 18.422 1 78.38 50 ASN B O 1
ATOM 1591 N N . LYS B 1 51 ? -14.547 1.129 18.312 1 73.31 51 LYS B N 1
ATOM 1592 C CA . LYS B 1 51 ? -15.141 2.449 18.109 1 73.31 51 LYS B CA 1
ATOM 1593 C C . LYS B 1 51 ? -15.562 2.646 16.656 1 73.31 51 LYS B C 1
ATOM 1595 O O . LYS B 1 51 ? -16.656 3.135 16.391 1 73.31 51 LYS B O 1
ATOM 1600 N N . MET B 1 52 ? -14.805 2.176 15.711 1 76.56 52 MET B N 1
ATOM 1601 C CA . MET B 1 52 ? -15 2.514 14.305 1 76.56 52 MET B CA 1
ATOM 1602 C C . MET B 1 52 ? -15.453 1.294 13.508 1 76.56 52 MET B C 1
ATOM 1604 O O . MET B 1 52 ? -15.75 1.398 12.312 1 76.56 52 MET B O 1
ATOM 1608 N N . GLY B 1 53 ? -15.641 0.125 14.125 1 85.5 53 GLY B N 1
ATOM 1609 C CA . GLY B 1 53 ? -15.828 -1.125 13.406 1 85.5 53 GLY B CA 1
ATOM 1610 C C . GLY B 1 53 ? -14.547 -1.669 12.812 1 85.5 53 GLY B C 1
ATOM 1611 O O . GLY B 1 53 ? -14.047 -2.713 13.234 1 85.5 53 GLY B O 1
ATOM 1612 N N . LYS B 1 54 ? -14.047 -0.801 11.828 1 89.75 54 LYS B N 1
ATOM 1613 C CA . LYS B 1 54 ? -12.75 -1.078 11.227 1 89.75 54 LYS B CA 1
ATOM 1614 C C . LYS B 1 54 ? -11.922 0.199 11.086 1 89.75 54 LYS B C 1
ATOM 1616 O O . LYS B 1 54 ? -12.477 1.281 10.883 1 89.75 54 LYS B O 1
ATOM 1621 N N . LYS B 1 55 ? -10.719 0.061 11.32 1 89.31 55 LYS B N 1
ATOM 1622 C CA . LYS B 1 55 ? -9.805 1.183 11.117 1 89.31 55 LYS B CA 1
ATOM 1623 C C . LYS B 1 55 ? -8.461 0.705 10.594 1 89.31 55 LYS B C 1
ATOM 1625 O O . LYS B 1 55 ? -8.141 -0.484 10.672 1 89.31 55 LYS B O 1
ATOM 1630 N N . ASP B 1 56 ? -7.707 1.631 10.07 1 92.44 56 ASP B N 1
ATOM 1631 C CA . ASP B 1 56 ? -6.332 1.351 9.672 1 92.44 56 ASP B CA 1
ATOM 1632 C C . ASP B 1 56 ? -5.34 1.898 10.703 1 92.44 56 ASP B C 1
ATOM 1634 O O . ASP B 1 56 ? -5.66 2.828 11.445 1 92.44 56 ASP B O 1
ATOM 1638 N N . ILE B 1 57 ? -4.266 1.269 10.727 1 91.5 57 ILE B N 1
ATOM 1639 C CA . ILE B 1 57 ? -3.172 1.695 11.594 1 91.5 57 ILE B CA 1
ATOM 1640 C C . ILE B 1 57 ? -1.855 1.659 10.82 1 91.5 57 ILE B C 1
ATOM 1642 O O . ILE B 1 57 ? -1.641 0.775 9.992 1 91.5 57 ILE B O 1
ATOM 1646 N N . MET B 1 58 ? -1.035 2.627 11.164 1 93 58 MET B N 1
ATOM 1647 C CA . MET B 1 58 ? 0.283 2.646 10.531 1 93 58 MET B CA 1
ATOM 1648 C C . MET B 1 58 ? 1.37 2.947 11.562 1 93 58 MET B C 1
ATOM 1650 O O . MET B 1 58 ? 1.178 3.779 12.445 1 93 58 MET B O 1
ATOM 1654 N N . LYS B 1 59 ? 2.416 2.262 11.406 1 91.62 59 LYS B N 1
ATOM 1655 C CA . LYS B 1 59 ? 3.643 2.537 12.148 1 91.62 59 LYS B CA 1
ATOM 1656 C C . LYS B 1 59 ? 4.809 2.814 11.203 1 91.62 59 LYS B C 1
ATOM 1658 O O . LYS B 1 59 ? 5.066 2.035 10.281 1 91.62 59 LYS B O 1
ATOM 1663 N N . ILE B 1 60 ? 5.434 3.889 11.43 1 91.94 60 ILE B N 1
ATOM 1664 C CA . ILE B 1 60 ? 6.531 4.297 10.562 1 91.94 60 ILE B CA 1
ATOM 1665 C C . ILE B 1 60 ? 7.781 4.555 11.398 1 91.94 60 ILE B C 1
ATOM 1667 O O . ILE B 1 60 ? 7.785 5.43 12.266 1 91.94 60 ILE B O 1
ATOM 1671 N N . GLU B 1 61 ? 8.758 3.783 11.141 1 91.44 61 GLU B N 1
ATOM 1672 C CA . GLU B 1 61 ? 10.039 3.98 11.812 1 91.44 61 GLU B CA 1
ATOM 1673 C C . GLU B 1 61 ? 10.984 4.836 10.977 1 91.44 61 GLU B C 1
ATOM 1675 O O . GLU B 1 61 ? 11.578 4.352 10.016 1 91.44 61 GLU B O 1
ATOM 1680 N N . CYS B 1 62 ? 11.07 6.059 11.305 1 89 62 CYS B N 1
ATOM 1681 C CA . CYS B 1 62 ? 11.914 7.027 10.617 1 89 62 CYS B CA 1
ATOM 1682 C C . CYS B 1 62 ? 12.266 8.195 11.531 1 89 62 CYS B C 1
ATOM 1684 O O . CYS B 1 62 ? 11.68 8.344 12.609 1 89 62 CYS B O 1
ATOM 1686 N N . PRO B 1 63 ? 13.258 9.023 11.109 1 88 63 PRO B N 1
ATOM 1687 C CA . PRO B 1 63 ? 13.516 10.242 11.891 1 88 63 PRO B CA 1
ATOM 1688 C C . PRO B 1 63 ? 12.297 11.164 11.953 1 88 63 PRO B C 1
ATOM 1690 O O . PRO B 1 63 ? 11.555 11.281 10.977 1 88 63 PRO B O 1
ATOM 1693 N N . ILE B 1 64 ? 12.133 11.789 12.992 1 83.12 64 ILE B N 1
ATOM 1694 C CA . ILE B 1 64 ? 10.93 12.562 13.289 1 83.12 64 ILE B CA 1
ATOM 1695 C C . ILE B 1 64 ? 10.812 13.727 12.312 1 83.12 64 ILE B C 1
ATOM 1697 O O . ILE B 1 64 ? 9.703 14.125 11.945 1 83.12 64 ILE B O 1
ATOM 1701 N N . ASP B 1 65 ? 11.844 14.219 11.789 1 81.75 65 ASP B N 1
ATOM 1702 C CA . ASP B 1 65 ? 11.82 15.406 10.938 1 81.75 65 ASP B CA 1
ATOM 1703 C C . ASP B 1 65 ? 11.508 15.039 9.492 1 81.75 65 ASP B C 1
ATOM 1705 O O . ASP B 1 65 ? 11.391 15.914 8.633 1 81.75 65 ASP B O 1
ATOM 1709 N N . PHE B 1 66 ? 11.148 13.758 9.367 1 79.88 66 PHE B N 1
ATOM 1710 C CA . PHE B 1 66 ? 10.992 13.297 7.996 1 79.88 66 PHE B CA 1
ATOM 1711 C C . PHE B 1 66 ? 9.539 13.414 7.547 1 79.88 66 PHE B C 1
ATOM 1713 O O . PHE B 1 66 ? 9.258 13.406 6.348 1 79.88 66 PHE B O 1
ATOM 1720 N N . MET B 1 67 ? 8.648 13.508 8.445 1 79.25 67 MET B N 1
ATOM 1721 C CA . MET B 1 67 ? 7.246 13.406 8.047 1 79.25 67 MET B CA 1
ATOM 1722 C C . MET B 1 67 ? 6.586 14.773 8 1 79.25 67 MET B C 1
ATOM 1724 O O . MET B 1 67 ? 6.82 15.609 8.883 1 79.25 67 MET B O 1
ATOM 1728 N N . ASP B 1 68 ? 5.773 15.039 6.914 1 83.44 68 ASP B N 1
ATOM 1729 C CA . ASP B 1 68 ? 4.992 16.266 6.77 1 83.44 68 ASP B CA 1
ATOM 1730 C C . ASP B 1 68 ? 3.598 16.109 7.371 1 83.44 68 ASP B C 1
ATOM 1732 O O . ASP B 1 68 ? 2.707 15.531 6.746 1 83.44 68 ASP B O 1
ATOM 1736 N N . LEU B 1 69 ? 3.371 16.609 8.422 1 83.69 69 LEU B N 1
ATOM 1737 C CA . LEU B 1 69 ? 2.113 16.469 9.148 1 83.69 69 LEU B CA 1
ATOM 1738 C C . LEU B 1 69 ? 0.985 17.203 8.43 1 83.69 69 LEU B C 1
ATOM 1740 O O . LEU B 1 69 ? -0.187 16.844 8.586 1 83.69 69 LEU B O 1
ATOM 1744 N N . ASP B 1 70 ? 1.308 18.203 7.641 1 83.94 70 ASP B N 1
ATOM 1745 C CA . ASP B 1 70 ? 0.287 18.953 6.91 1 83.94 70 ASP B CA 1
ATOM 1746 C C . ASP B 1 70 ? -0.416 18.062 5.887 1 83.94 70 ASP B C 1
ATOM 1748 O O . ASP B 1 70 ? -1.639 18.125 5.738 1 83.94 70 ASP B O 1
ATOM 1752 N N . ILE B 1 71 ? 0.345 17.25 5.387 1 86.56 71 ILE B N 1
ATOM 1753 C CA . ILE B 1 71 ? -0.215 16.344 4.387 1 86.56 71 ILE B CA 1
ATOM 1754 C C . ILE B 1 71 ? -1.179 15.367 5.059 1 86.56 71 ILE B C 1
ATOM 1756 O O . ILE B 1 71 ? -2.254 15.078 4.527 1 86.56 71 ILE B O 1
ATOM 1760 N N . LEU B 1 72 ? -0.868 14.953 6.184 1 90 72 LEU B N 1
ATOM 1761 C CA . LEU B 1 72 ? -1.723 14.039 6.926 1 90 72 LEU B CA 1
ATOM 1762 C C . LEU B 1 72 ? -3.043 14.703 7.301 1 90 72 LEU B C 1
ATOM 1764 O O . LEU B 1 72 ? -4.105 14.086 7.191 1 90 72 LEU B O 1
ATOM 1768 N N . GLY B 1 73 ? -2.928 15.945 7.676 1 89.88 73 GLY B N 1
ATOM 1769 C CA . GLY B 1 73 ? -4.125 16.703 8.008 1 89.88 73 GLY B CA 1
ATOM 1770 C C . GLY B 1 73 ? -5.082 16.844 6.84 1 89.88 73 GLY B C 1
ATOM 1771 O O . GLY B 1 73 ? -6.301 16.812 7.02 1 89.88 73 GLY B O 1
ATOM 1772 N N . PHE B 1 74 ? -4.512 16.969 5.746 1 89.81 74 PHE B N 1
ATOM 1773 C CA . PHE B 1 74 ? -5.301 17.094 4.523 1 89.81 74 PHE B CA 1
ATOM 1774 C C . PHE B 1 74 ? -6.004 15.789 4.191 1 89.81 74 PHE B C 1
ATOM 1776 O O . PHE B 1 74 ? -7.172 15.781 3.805 1 89.81 74 PHE B O 1
ATOM 1783 N N . ILE B 1 75 ? -5.273 14.648 4.352 1 87.88 75 ILE B N 1
ATOM 1784 C CA . ILE B 1 75 ? -5.828 13.336 4.047 1 87.88 75 ILE B CA 1
ATOM 1785 C C . ILE B 1 75 ? -6.938 12.992 5.043 1 87.88 75 ILE B C 1
ATOM 1787 O O . ILE B 1 75 ? -8.031 12.586 4.648 1 87.88 75 ILE B O 1
ATOM 1791 N N . ASP B 1 76 ? -6.629 13.125 6.254 1 86.25 76 ASP B N 1
ATOM 1792 C CA . ASP B 1 76 ? -7.586 12.875 7.328 1 86.25 76 ASP B CA 1
ATOM 1793 C C . ASP B 1 76 ? -7.145 13.547 8.625 1 86.25 76 ASP B C 1
ATOM 1795 O O . ASP B 1 76 ? -6.18 13.109 9.258 1 86.25 76 ASP B O 1
ATOM 1799 N N . HIS B 1 77 ? -7.906 14.547 8.93 1 87.62 77 HIS B N 1
ATOM 1800 C CA . HIS B 1 77 ? -7.504 15.305 10.109 1 87.62 77 HIS B CA 1
ATOM 1801 C C . HIS B 1 77 ? -8.008 14.648 11.391 1 87.62 77 HIS B C 1
ATOM 1803 O O . HIS B 1 77 ? -7.793 15.164 12.484 1 87.62 77 HIS B O 1
ATOM 1809 N N . ASN B 1 78 ? -8.68 13.523 11.297 1 86 78 ASN B N 1
ATOM 1810 C CA . ASN B 1 78 ? -9.141 12.781 12.469 1 86 78 ASN B CA 1
ATOM 1811 C C . ASN B 1 78 ? -8.102 11.758 12.93 1 86 78 ASN B C 1
ATOM 1813 O O . ASN B 1 78 ? -8.25 11.148 13.984 1 86 78 ASN B O 1
ATOM 1817 N N . ILE B 1 79 ? -7.105 11.633 12.156 1 90.94 79 ILE B N 1
ATOM 1818 C CA . ILE B 1 79 ? -6.039 10.695 12.484 1 90.94 79 ILE B CA 1
ATOM 1819 C C . ILE B 1 79 ? -5.285 11.172 13.719 1 90.94 79 ILE B C 1
ATOM 1821 O O . ILE B 1 79 ? -5.047 12.375 13.883 1 90.94 79 ILE B O 1
ATOM 1825 N N . THR B 1 80 ? -4.934 10.289 14.594 1 90.38 80 THR B N 1
ATOM 1826 C CA . THR B 1 80 ? -4.078 10.586 15.734 1 90.38 80 THR B CA 1
ATOM 1827 C C . THR B 1 80 ? -2.631 10.203 15.445 1 90.38 80 THR B C 1
ATOM 1829 O O . THR B 1 80 ? -2.352 9.078 15.039 1 90.38 80 THR B O 1
ATOM 1832 N N . VAL B 1 81 ? -1.791 11.188 15.648 1 92.5 81 VAL B N 1
ATOM 1833 C CA . VAL B 1 81 ? -0.373 10.938 15.414 1 92.5 81 VAL B CA 1
ATOM 1834 C C . VAL B 1 81 ? 0.36 10.805 16.75 1 92.5 81 VAL B C 1
ATOM 1836 O O . VAL B 1 81 ? 0.385 11.742 17.547 1 92.5 81 VAL B O 1
ATOM 1839 N N . ASN B 1 82 ? 0.899 9.656 17.016 1 91.62 82 ASN B N 1
ATOM 1840 C CA . ASN B 1 82 ? 1.777 9.43 18.156 1 91.62 82 ASN B CA 1
ATOM 1841 C C . ASN B 1 82 ? 3.248 9.469 17.75 1 91.62 82 ASN B C 1
ATOM 1843 O O . ASN B 1 82 ? 3.66 8.758 16.828 1 91.62 82 ASN B O 1
ATOM 1847 N N . ILE B 1 83 ? 3.951 10.312 18.359 1 91.69 83 ILE B N 1
ATOM 1848 C CA . ILE B 1 83 ? 5.383 10.414 18.094 1 91.69 83 ILE B CA 1
ATOM 1849 C C . ILE B 1 83 ? 6.156 9.531 19.062 1 91.69 83 ILE B C 1
ATOM 1851 O O . ILE B 1 83 ? 5.961 9.625 20.281 1 91.69 83 ILE B O 1
ATOM 1855 N N . ILE B 1 84 ? 7.004 8.68 18.484 1 90.25 84 ILE B N 1
ATOM 1856 C CA . ILE B 1 84 ? 7.789 7.754 19.281 1 90.25 84 ILE B CA 1
ATOM 1857 C C . ILE B 1 84 ? 9.258 8.18 19.281 1 90.25 84 ILE B C 1
ATOM 1859 O O . ILE B 1 84 ? 9.836 8.414 18.219 1 90.25 84 ILE B O 1
ATOM 1863 N N . LYS B 1 85 ? 9.82 8.359 20.438 1 89.81 85 LYS B N 1
ATOM 1864 C CA . LYS B 1 85 ? 11.25 8.594 20.656 1 89.81 85 LYS B CA 1
ATOM 1865 C C . LYS B 1 85 ? 11.797 7.691 21.75 1 89.81 85 LYS B C 1
ATOM 1867 O O . LYS B 1 85 ? 11.18 7.543 22.812 1 89.81 85 LYS B O 1
ATOM 1872 N N . ASN B 1 86 ? 12.914 7.027 21.422 1 89 86 ASN B N 1
ATOM 1873 C CA . ASN B 1 86 ? 13.531 6.102 22.359 1 89 86 ASN B CA 1
ATOM 1874 C C . ASN B 1 86 ? 12.539 5.039 22.828 1 89 86 ASN B C 1
ATOM 1876 O O . ASN B 1 86 ? 12.391 4.805 24.031 1 89 86 ASN B O 1
ATOM 1880 N N . SER B 1 87 ? 11.703 4.625 21.938 1 85.81 87 SER B N 1
ATOM 1881 C CA . SER B 1 87 ? 10.773 3.508 22.109 1 85.81 87 SER B CA 1
ATOM 1882 C C . SER B 1 87 ? 9.625 3.875 23.031 1 85.81 87 SER B C 1
ATOM 1884 O O . SER B 1 87 ? 8.992 2.998 23.625 1 85.81 87 SER B O 1
ATOM 1886 N N . ALA B 1 88 ? 9.484 5.191 23.172 1 86.94 88 ALA B N 1
ATOM 1887 C CA . ALA B 1 88 ? 8.383 5.664 24 1 86.94 88 ALA B CA 1
ATOM 1888 C C . ALA B 1 88 ? 7.586 6.754 23.281 1 86.94 88 ALA B C 1
ATOM 1890 O O . ALA B 1 88 ? 8.141 7.523 22.5 1 86.94 88 ALA B O 1
ATOM 1891 N N . ILE B 1 89 ? 6.301 6.742 23.594 1 86.88 89 ILE B N 1
ATOM 1892 C CA . ILE B 1 89 ? 5.469 7.828 23.094 1 86.88 89 ILE B CA 1
ATOM 1893 C C . ILE B 1 89 ? 5.824 9.133 23.797 1 86.88 89 ILE B C 1
ATOM 1895 O O . ILE B 1 89 ? 5.695 9.227 25.016 1 86.88 89 ILE B O 1
ATOM 1899 N N . VAL B 1 90 ? 6.258 10.086 23.047 1 88.88 90 VAL B N 1
ATOM 1900 C CA . VAL B 1 90 ? 6.707 11.32 23.672 1 88.88 90 VAL B CA 1
ATOM 1901 C C . VAL B 1 90 ? 5.711 12.438 23.391 1 88.88 90 VAL B C 1
ATOM 1903 O O . VAL B 1 90 ? 5.676 13.445 24.094 1 88.88 90 VAL B O 1
ATOM 1906 N N . ASP B 1 91 ? 4.898 12.32 22.344 1 88.38 91 ASP B N 1
ATOM 1907 C CA . ASP B 1 91 ? 3.961 13.375 21.969 1 88.38 91 ASP B CA 1
ATOM 1908 C C . ASP B 1 91 ? 2.811 12.812 21.141 1 88.38 91 ASP B C 1
ATOM 1910 O O . ASP B 1 91 ? 2.961 11.789 20.469 1 88.38 91 ASP B O 1
ATOM 1914 N N . LYS B 1 92 ? 1.674 13.336 21.344 1 86.94 92 LYS B N 1
ATOM 1915 C CA . LYS B 1 92 ? 0.492 13.078 20.531 1 86.94 92 LYS B CA 1
ATOM 1916 C C . LYS B 1 92 ? 0.03 14.344 19.812 1 86.94 92 LYS B C 1
ATOM 1918 O O . LYS B 1 92 ? -0.214 15.367 20.453 1 86.94 92 LYS B O 1
ATOM 1923 N N . LYS B 1 93 ? 0.02 14.25 18.547 1 87.81 93 LYS B N 1
ATOM 1924 C CA . LYS B 1 93 ? -0.347 15.438 17.797 1 87.81 93 LYS B CA 1
ATOM 1925 C C . LYS B 1 93 ? -1.703 15.258 17.109 1 87.81 93 LYS B C 1
ATOM 1927 O O . LYS B 1 93 ? -1.955 14.234 16.484 1 87.81 93 LYS B O 1
ATOM 1932 N N . ALA B 1 94 ? -2.514 16.234 17.375 1 84.69 94 ALA B N 1
ATOM 1933 C CA . ALA B 1 94 ? -3.752 16.312 16.609 1 84.69 94 ALA B CA 1
ATOM 1934 C C . ALA B 1 94 ? -3.527 17.016 15.273 1 84.69 94 ALA B C 1
ATOM 1936 O O . ALA B 1 94 ? -2.781 17.984 15.203 1 84.69 94 ALA B O 1
ATOM 1937 N N . LEU B 1 95 ? -4.207 16.469 14.375 1 89.31 95 LEU B N 1
ATOM 1938 C CA . LEU B 1 95 ? -4.047 17.062 13.055 1 89.31 95 LEU B CA 1
ATOM 1939 C C . LEU B 1 95 ? -5.148 18.078 12.781 1 89.31 95 LEU B C 1
ATOM 1941 O O . LEU B 1 95 ? -6.227 18.016 13.375 1 89.31 95 LEU B O 1
ATOM 1945 N N . HIS B 1 96 ? -4.836 19.094 12.016 1 90.12 96 HIS B N 1
ATOM 1946 C CA . HIS B 1 96 ? -5.777 20.094 11.523 1 90.12 96 HIS B CA 1
ATOM 1947 C C . HIS B 1 96 ? -5.719 20.203 10.008 1 90.12 96 HIS B C 1
ATOM 1949 O O . HIS B 1 96 ? -4.77 19.734 9.383 1 90.12 96 HIS B O 1
ATOM 1955 N N . LEU B 1 97 ? -6.801 20.766 9.523 1 92.44 97 LEU B N 1
ATOM 1956 C CA . LEU B 1 97 ? -6.762 21.078 8.102 1 92.44 97 LEU B CA 1
ATOM 1957 C C . LEU B 1 97 ? -5.73 22.172 7.812 1 92.44 97 LEU B C 1
ATOM 1959 O O . LEU B 1 97 ? -5.793 23.266 8.383 1 92.44 97 LEU B O 1
ATOM 1963 N N . PRO B 1 98 ? -4.809 21.797 7 1 93.81 98 PRO B N 1
ATOM 1964 C CA . PRO B 1 98 ? -3.85 22.859 6.676 1 93.81 98 PRO B CA 1
ATOM 1965 C C . PRO B 1 98 ? -4.469 23.984 5.848 1 93.81 98 PRO B C 1
ATOM 1967 O O . PRO B 1 98 ? -5.344 23.734 5.016 1 93.81 98 PRO B O 1
ATOM 1970 N N . HIS B 1 99 ? -4.008 25.141 6.078 1 94.69 99 HIS B N 1
ATOM 1971 C CA . HIS B 1 99 ? -4.508 26.297 5.328 1 94.69 99 HIS B CA 1
ATOM 1972 C C . HIS B 1 99 ? -4.105 26.203 3.859 1 94.69 99 HIS B C 1
ATOM 1974 O O . HIS B 1 99 ? -4.891 26.562 2.977 1 94.69 99 HIS B O 1
ATOM 1980 N N . GLU B 1 100 ? -2.926 25.719 3.686 1 95.25 100 GLU B N 1
ATOM 1981 C CA . GLU B 1 100 ? -2.375 25.609 2.338 1 95.25 100 GLU B CA 1
ATOM 1982 C C . GLU B 1 100 ? -1.602 24.297 2.158 1 95.25 100 GLU B C 1
ATOM 1984 O O . GLU B 1 100 ? -0.92 23.844 3.08 1 95.25 100 GLU B O 1
ATOM 1989 N N . ILE B 1 101 ? -1.789 23.719 1.024 1 92.69 101 ILE B N 1
ATOM 1990 C CA . ILE B 1 101 ? -1.003 22.547 0.696 1 92.69 101 ILE B CA 1
ATOM 1991 C C . ILE B 1 101 ? -0.288 22.75 -0.637 1 92.69 101 ILE B C 1
ATOM 1993 O O . ILE B 1 101 ? -0.833 23.375 -1.55 1 92.69 101 ILE B O 1
ATOM 1997 N N . ARG B 1 102 ? 0.991 22.266 -0.685 1 91.06 102 ARG B N 1
ATOM 1998 C CA . ARG B 1 102 ? 1.829 22.469 -1.861 1 91.06 102 ARG B CA 1
ATOM 1999 C C . ARG B 1 102 ? 2.262 21.141 -2.467 1 91.06 102 ARG B C 1
ATOM 2001 O O . ARG B 1 102 ? 2.891 20.328 -1.795 1 91.06 102 ARG B O 1
ATOM 2008 N N . ASN B 1 103 ? 1.901 20.906 -3.67 1 88.94 103 ASN B N 1
ATOM 2009 C CA . ASN B 1 103 ? 2.348 19.781 -4.473 1 88.94 103 ASN B CA 1
ATOM 2010 C C . ASN B 1 103 ? 1.849 18.453 -3.902 1 88.94 103 ASN B C 1
ATOM 2012 O O . ASN B 1 103 ? 2.551 17.438 -3.963 1 88.94 103 ASN B O 1
ATOM 2016 N N . VAL B 1 104 ? 0.762 18.5 -3.23 1 87.12 104 VAL B N 1
ATOM 2017 C CA . VAL B 1 104 ? 0.092 17.297 -2.744 1 87.12 104 VAL B CA 1
ATOM 2018 C C . VAL B 1 104 ? -0.976 16.859 -3.744 1 87.12 104 VAL B C 1
ATOM 2020 O O . VAL B 1 104 ? -1.126 15.672 -4.02 1 87.12 104 VAL B O 1
ATOM 2023 N N . ILE B 1 105 ? -1.733 17.75 -4.195 1 89.31 105 ILE B N 1
ATOM 2024 C CA . ILE B 1 105 ? -2.729 17.531 -5.238 1 89.31 105 ILE B CA 1
ATOM 2025 C C . ILE B 1 105 ? -2.451 18.469 -6.418 1 89.31 105 ILE B C 1
ATOM 2027 O O . ILE B 1 105 ? -1.679 19.422 -6.297 1 89.31 105 ILE B O 1
ATOM 2031 N N . HIS B 1 106 ? -3 18.047 -7.496 1 91.06 106 HIS B N 1
ATOM 2032 C CA . HIS B 1 106 ? -2.715 18.797 -8.719 1 91.06 106 HIS B CA 1
ATOM 2033 C C . HIS B 1 106 ? -3.996 19.328 -9.344 1 91.06 106 HIS B C 1
ATOM 2035 O O . HIS B 1 106 ? -5.027 18.656 -9.352 1 91.06 106 HIS B O 1
ATOM 2041 N N . CYS B 1 107 ? -3.859 20.516 -9.852 1 94 107 CYS B N 1
ATOM 2042 C CA . CYS B 1 107 ? -5.004 21.141 -10.5 1 94 107 CYS B CA 1
ATOM 2043 C C . CYS B 1 107 ? -5.32 20.469 -11.828 1 94 107 CYS B C 1
ATOM 2045 O O . CYS B 1 107 ? -4.422 20.234 -12.633 1 94 107 CYS B O 1
ATOM 2047 N N . LYS B 1 108 ? -6.547 20.172 -12.062 1 91.44 108 LYS B N 1
ATOM 2048 C CA . LYS B 1 108 ? -6.961 19.469 -13.273 1 91.44 108 LYS B CA 1
ATOM 2049 C C . LYS B 1 108 ? -7.574 20.422 -14.289 1 91.44 108 LYS B C 1
ATOM 2051 O O . LYS B 1 108 ? -8.039 20 -15.344 1 91.44 108 LYS B O 1
ATOM 2056 N N . ASN B 1 109 ? -7.617 21.672 -13.961 1 92.94 109 ASN B N 1
ATOM 2057 C CA . ASN B 1 109 ? -8.117 22.672 -14.898 1 92.94 109 ASN B CA 1
ATOM 2058 C C . ASN B 1 109 ? -7.148 22.891 -16.062 1 92.94 109 ASN B C 1
ATOM 2060 O O . ASN B 1 109 ? -6.035 23.391 -15.852 1 92.94 109 ASN B O 1
ATOM 2064 N N . PRO B 1 110 ? -7.551 22.469 -17.125 1 92.81 110 PRO B N 1
ATOM 2065 C CA . PRO B 1 110 ? -6.652 22.609 -18.281 1 92.81 110 PRO B CA 1
ATOM 2066 C C . PRO B 1 110 ? -6.273 24.062 -18.547 1 92.81 110 PRO B C 1
ATOM 2068 O O . PRO B 1 110 ? -5.273 24.328 -19.219 1 92.81 110 PRO B O 1
ATOM 2071 N N . ARG B 1 111 ? -7.027 25.016 -18.062 1 94.12 111 ARG B N 1
ATOM 2072 C CA . ARG B 1 111 ? -6.75 26.422 -18.297 1 94.12 111 ARG B CA 1
ATOM 2073 C C . ARG B 1 111 ? -5.918 27.016 -17.156 1 94.12 111 ARG B C 1
ATOM 2075 O O . ARG B 1 111 ? -5.578 28.188 -17.188 1 94.12 111 ARG B O 1
ATOM 2082 N N . CYS B 1 112 ? -5.66 26.266 -16.266 1 95.75 112 CYS B N 1
ATOM 2083 C CA . CYS B 1 112 ? -4.859 26.734 -15.133 1 95.75 112 CYS B CA 1
ATOM 2084 C C . CYS B 1 112 ? -3.41 26.953 -15.547 1 95.75 112 CYS B C 1
ATOM 2086 O O . CYS B 1 112 ? -2.867 26.188 -16.344 1 95.75 112 CYS B O 1
ATOM 2088 N N . ILE B 1 113 ? -2.77 27.953 -14.984 1 95.69 113 ILE B N 1
ATOM 2089 C CA . ILE B 1 113 ? -1.39 28.297 -15.312 1 95.69 113 ILE B CA 1
ATOM 2090 C C . ILE B 1 113 ? -0.485 27.094 -15.031 1 95.69 113 ILE B C 1
ATOM 2092 O O . ILE B 1 113 ? 0.515 26.891 -15.727 1 95.69 113 ILE B O 1
ATOM 2096 N N . THR B 1 114 ? -0.818 26.297 -14.047 1 93.19 114 THR B N 1
ATOM 2097 C CA . THR B 1 114 ? 0.008 25.141 -13.703 1 93.19 114 THR B CA 1
ATOM 2098 C C . THR B 1 114 ? -0.034 24.094 -14.812 1 93.19 114 THR B C 1
ATOM 2100 O O . THR B 1 114 ? 0.857 23.25 -14.914 1 93.19 114 THR B O 1
ATOM 2103 N N . SER B 1 115 ? -1.091 24.047 -15.57 1 90.56 115 SER B N 1
ATOM 2104 C CA . SER B 1 115 ? -1.207 23.109 -16.688 1 90.56 115 SER B CA 1
ATOM 2105 C C . SER B 1 115 ? -0.415 23.609 -17.906 1 90.56 115 SER B C 1
ATOM 2107 O O . SER B 1 115 ? -0.055 22.812 -18.766 1 90.56 115 SER B O 1
ATOM 2109 N N . ILE B 1 116 ? -0.206 24.859 -17.969 1 89.75 116 ILE B N 1
ATOM 2110 C CA . ILE B 1 116 ? 0.436 25.484 -19.109 1 89.75 116 ILE B CA 1
ATOM 2111 C C . ILE B 1 116 ? 1.936 25.609 -18.859 1 89.75 116 ILE B C 1
ATOM 2113 O O . ILE B 1 116 ? 2.75 25.297 -19.734 1 89.75 116 ILE B O 1
ATOM 2117 N N . GLU B 1 117 ? 2.271 26.094 -17.672 1 89.44 117 GLU B N 1
ATOM 2118 C CA . GLU B 1 117 ? 3.662 26.281 -17.281 1 89.44 117 GLU B CA 1
ATOM 2119 C C . GLU B 1 117 ? 4.172 25.109 -16.453 1 89.44 117 GLU B C 1
ATOM 2121 O O . GLU B 1 117 ? 3.639 24.828 -15.375 1 89.44 117 GLU B O 1
ATOM 2126 N N . GLN B 1 118 ? 5.27 24.516 -16.906 1 85.19 118 GLN B N 1
ATOM 2127 C CA . GLN B 1 118 ? 5.859 23.391 -16.188 1 85.19 118 GLN B CA 1
ATOM 2128 C C . GLN B 1 118 ? 6.73 23.891 -15.031 1 85.19 118 GLN B C 1
ATOM 2130 O O . GLN B 1 118 ? 7.367 24.938 -15.133 1 85.19 118 GLN B O 1
ATOM 2135 N N . GLY B 1 119 ? 6.672 23.297 -13.953 1 88.62 119 GLY B N 1
ATOM 2136 C CA . GLY B 1 119 ? 7.578 23.594 -12.852 1 88.62 119 GLY B CA 1
ATOM 2137 C C . GLY B 1 119 ? 6.93 24.422 -11.758 1 88.62 119 GLY B C 1
ATOM 2138 O O . GLY B 1 119 ? 7.535 24.641 -10.703 1 88.62 119 GLY B O 1
ATOM 2139 N N . LEU B 1 120 ? 5.766 24.922 -12.023 1 93.12 120 LEU B N 1
ATOM 2140 C CA . LEU B 1 120 ? 5.078 25.703 -11 1 93.12 120 LEU B CA 1
ATOM 2141 C C . LEU B 1 120 ? 4.484 24.781 -9.938 1 93.12 120 LEU B C 1
ATOM 2143 O O . LEU B 1 120 ? 3.969 23.703 -10.258 1 93.12 120 LEU B O 1
ATOM 2147 N N . ASP B 1 121 ? 4.586 25.266 -8.758 1 94.69 121 ASP B N 1
ATOM 2148 C CA . ASP B 1 121 ? 3.982 24.484 -7.668 1 94.69 121 ASP B CA 1
ATOM 2149 C C . ASP B 1 121 ? 2.461 24.484 -7.785 1 94.69 121 ASP B C 1
ATOM 2151 O O . ASP B 1 121 ? 1.851 25.5 -8.133 1 94.69 121 ASP B O 1
ATOM 2155 N N . HIS B 1 122 ? 1.99 23.297 -7.547 1 94.88 122 HIS B N 1
ATOM 2156 C CA . HIS B 1 122 ? 0.547 23.219 -7.348 1 94.88 122 HIS B CA 1
ATOM 2157 C C . HIS B 1 122 ? 0.168 23.547 -5.91 1 94.88 122 HIS B C 1
ATOM 2159 O O . HIS B 1 122 ? 0.55 22.844 -4.98 1 94.88 122 HIS B O 1
ATOM 2165 N N . ILE B 1 123 ? -0.587 24.719 -5.852 1 96.06 123 ILE B N 1
ATOM 2166 C CA . ILE B 1 123 ? -0.941 25.188 -4.512 1 96.06 123 ILE B CA 1
ATOM 2167 C C . ILE B 1 123 ? -2.461 25.234 -4.367 1 96.06 123 ILE B C 1
ATOM 2169 O O . ILE B 1 123 ? -3.16 25.75 -5.234 1 96.06 123 ILE B O 1
ATOM 2173 N N . PHE B 1 124 ? -2.889 24.594 -3.287 1 96.25 124 PHE B N 1
ATOM 2174 C CA . PHE B 1 124 ? -4.305 24.641 -2.943 1 96.25 124 PHE B CA 1
ATOM 2175 C C . PHE B 1 124 ? -4.504 25.266 -1.569 1 96.25 124 PHE B C 1
ATOM 2177 O O . PHE B 1 124 ? -3.73 25.016 -0.645 1 96.25 124 PHE B O 1
ATOM 2184 N N . VAL B 1 125 ? -5.621 26.125 -1.508 1 97.31 125 VAL B N 1
ATOM 2185 C CA . VAL B 1 125 ? -5.895 26.859 -0.27 1 97.31 125 VAL B CA 1
ATOM 2186 C C . VAL B 1 125 ? -7.254 26.438 0.286 1 97.31 125 VAL B C 1
ATOM 2188 O O . VAL B 1 125 ? -8.211 26.25 -0.47 1 97.31 125 VAL B O 1
ATOM 2191 N N . LEU B 1 126 ? -7.227 26.312 1.609 1 96.94 126 LEU B N 1
ATOM 2192 C CA . LEU B 1 126 ? -8.484 26.016 2.285 1 96.94 126 LEU B CA 1
ATOM 2193 C C . LEU B 1 126 ? -9.406 27.234 2.273 1 96.94 126 LEU B C 1
ATOM 2195 O O . LEU B 1 126 ? -9.188 28.188 3.014 1 96.94 126 LEU B O 1
ATOM 2199 N N . THR B 1 127 ? -10.484 27.125 1.472 1 96.44 127 THR B N 1
ATOM 2200 C CA . THR B 1 127 ? -11.344 28.281 1.31 1 96.44 127 THR B CA 1
ATOM 2201 C C . THR B 1 127 ? -12.602 28.156 2.168 1 96.44 127 THR B C 1
ATOM 2203 O O . THR B 1 127 ? -13.273 29.141 2.451 1 96.44 127 THR B O 1
ATOM 2206 N N . ASP B 1 128 ? -12.945 26.969 2.537 1 95.25 128 ASP B N 1
ATOM 2207 C CA . ASP B 1 128 ? -14.086 26.719 3.414 1 95.25 128 ASP B CA 1
ATOM 2208 C C . ASP B 1 128 ? -13.758 25.641 4.445 1 95.25 128 ASP B C 1
ATOM 2210 O O . ASP B 1 128 ? -13.992 24.453 4.207 1 95.25 128 ASP B O 1
ATOM 2214 N N . PRO B 1 129 ? -13.266 26.047 5.57 1 92.12 129 PRO B N 1
ATOM 2215 C CA . PRO B 1 129 ? -12.867 25.078 6.594 1 92.12 129 PRO B CA 1
ATOM 2216 C C . PRO B 1 129 ? -14.023 24.219 7.082 1 92.12 129 PRO B C 1
ATOM 2218 O O . PRO B 1 129 ? -13.836 23.047 7.391 1 92.12 129 PRO B O 1
ATOM 2221 N N . GLU B 1 130 ? -15.227 24.781 7.168 1 92.88 130 GLU B N 1
ATOM 2222 C CA . GLU B 1 130 ? -16.391 24.031 7.629 1 92.88 130 GLU B CA 1
ATOM 2223 C C . GLU B 1 130 ? -16.75 22.906 6.664 1 92.88 130 GLU B C 1
ATOM 2225 O O . GLU B 1 130 ? -17.047 21.797 7.094 1 92.88 130 GLU B O 1
ATOM 2230 N N . LYS B 1 131 ? -16.562 23.188 5.395 1 92.56 131 LYS B N 1
ATOM 2231 C CA . LYS B 1 131 ? -16.891 22.188 4.383 1 92.56 131 LYS B CA 1
ATOM 2232 C C . LYS B 1 131 ? -15.641 21.484 3.883 1 92.56 131 LYS B C 1
ATOM 2234 O O . LYS B 1 131 ? -15.711 20.625 3 1 92.56 131 LYS B O 1
ATOM 2239 N N . GLU B 1 132 ? -14.516 21.828 4.41 1 91.56 132 GLU B N 1
ATOM 2240 C CA . GLU B 1 132 ? -13.219 21.25 4.055 1 91.56 132 GLU B CA 1
ATOM 2241 C C . GLU B 1 132 ? -12.961 21.375 2.555 1 91.56 132 GLU B C 1
ATOM 2243 O O . GLU B 1 132 ? -12.555 20.406 1.91 1 91.56 132 GLU B O 1
ATOM 2248 N N . VAL B 1 133 ? -13.211 22.562 1.993 1 94.25 133 VAL B N 1
ATOM 2249 C CA . VAL B 1 133 ? -13.07 22.797 0.56 1 94.25 133 VAL B CA 1
ATOM 2250 C C . VAL B 1 133 ? -11.727 23.453 0.27 1 94.25 133 VAL B C 1
ATOM 2252 O O . VAL B 1 133 ? -11.391 24.484 0.859 1 94.25 133 VAL B O 1
ATOM 2255 N N . TYR B 1 134 ? -11.016 22.844 -0.64 1 96 134 TYR B N 1
ATOM 2256 C CA . TYR B 1 134 ? -9.773 23.406 -1.136 1 96 134 TYR B CA 1
ATOM 2257 C C . TYR B 1 134 ? -9.922 23.891 -2.574 1 96 134 TYR B C 1
ATOM 2259 O O . TYR B 1 134 ? -10.609 23.25 -3.377 1 96 134 TYR B O 1
ATOM 2267 N N . ARG B 1 135 ? -9.305 25.031 -2.832 1 97 135 ARG B N 1
ATOM 2268 C CA . ARG B 1 135 ? -9.305 25.578 -4.184 1 97 135 ARG B CA 1
ATOM 2269 C C . ARG B 1 135 ? -7.891 25.906 -4.641 1 97 135 ARG B C 1
ATOM 2271 O O . ARG B 1 135 ? -7.043 26.297 -3.834 1 97 135 ARG B O 1
ATOM 2278 N N . CYS B 1 136 ? -7.766 25.766 -5.953 1 97.62 136 CYS B N 1
ATOM 2279 C CA . CYS B 1 136 ? -6.48 26.125 -6.543 1 97.62 136 CYS B CA 1
ATOM 2280 C C . CYS B 1 136 ? -6.164 27.594 -6.328 1 97.62 136 CYS B C 1
ATOM 2282 O O . CYS B 1 136 ? -7.02 28.453 -6.539 1 97.62 136 CYS B O 1
ATOM 2284 N N . LYS B 1 137 ? -4.93 27.797 -5.941 1 97.38 137 LYS B N 1
ATOM 2285 C CA . LYS B 1 137 ? -4.512 29.156 -5.648 1 97.38 137 LYS B CA 1
ATOM 2286 C C . LYS B 1 137 ? -4.508 30.016 -6.914 1 97.38 137 LYS B C 1
ATOM 2288 O O . LYS B 1 137 ? -4.723 31.234 -6.852 1 97.38 137 LYS B O 1
ATOM 2293 N N . TYR B 1 138 ? -4.324 29.344 -8.039 1 96.69 138 TYR B N 1
ATOM 2294 C CA . TYR B 1 138 ? -4.109 30.078 -9.289 1 96.69 138 TYR B CA 1
ATOM 2295 C C . TYR B 1 138 ? -5.426 30.297 -10.023 1 96.69 138 TYR B C 1
ATOM 2297 O O . TYR B 1 138 ? -5.703 31.406 -10.492 1 96.69 138 TYR B O 1
ATOM 2305 N N . CYS B 1 139 ? -6.281 29.312 -10.078 1 96.94 139 CYS B N 1
ATOM 2306 C CA . CYS B 1 139 ? -7.473 29.438 -10.914 1 96.94 139 CYS B CA 1
ATOM 2307 C C . CYS B 1 139 ? -8.742 29.297 -10.07 1 96.94 139 CYS B C 1
ATOM 2309 O O . CYS B 1 139 ? -9.852 29.375 -10.602 1 96.94 139 CYS B O 1
ATOM 2311 N N . GLU B 1 140 ? -8.68 28.969 -8.844 1 95.81 140 GLU B N 1
ATOM 2312 C CA . GLU B 1 140 ? -9.766 28.891 -7.863 1 95.81 140 GLU B CA 1
ATOM 2313 C C . GLU B 1 140 ? -10.664 27.688 -8.125 1 95.81 140 GLU B C 1
ATOM 2315 O O . GLU B 1 140 ? -11.773 27.609 -7.602 1 95.81 140 GLU B O 1
ATOM 2320 N N . GLU B 1 141 ? -10.07 26.766 -8.859 1 95.19 141 GLU B N 1
ATOM 2321 C CA . GLU B 1 141 ? -10.82 25.531 -9.078 1 95.19 141 GLU B CA 1
ATOM 2322 C C . GLU B 1 141 ? -10.898 24.703 -7.801 1 95.19 141 GLU B C 1
ATOM 2324 O O . GLU B 1 141 ? -9.891 24.516 -7.113 1 95.19 141 GLU B O 1
ATOM 2329 N N . LYS B 1 142 ? -12.156 24.234 -7.598 1 94.81 142 LYS B N 1
ATOM 2330 C CA . LYS B 1 142 ? -12.367 23.391 -6.422 1 94.81 142 LYS B CA 1
ATOM 2331 C C . LYS B 1 142 ? -11.727 22.016 -6.605 1 94.81 142 LYS B C 1
ATOM 2333 O O . LYS B 1 142 ? -11.828 21.422 -7.68 1 94.81 142 LYS B O 1
ATOM 2338 N N . TYR B 1 143 ? -11.047 21.672 -5.488 1 91.75 143 TYR B N 1
ATOM 2339 C CA . TYR B 1 143 ? -10.531 20.297 -5.516 1 91.75 143 TYR B CA 1
ATOM 2340 C C . TYR B 1 143 ? -11.648 19.297 -5.297 1 91.75 143 TYR B C 1
ATOM 2342 O O . TYR B 1 143 ? -12.367 19.359 -4.297 1 91.75 143 TYR B O 1
ATOM 2350 N N . ASP B 1 144 ? -12.086 18.438 -6.191 1 76.81 144 ASP B N 1
ATOM 2351 C CA . ASP B 1 144 ? -13.227 17.531 -6.121 1 76.81 144 ASP B CA 1
ATOM 2352 C C . ASP B 1 144 ? -12.797 16.156 -5.613 1 76.81 144 ASP B C 1
ATOM 2354 O O . ASP B 1 144 ? -13.625 15.242 -5.508 1 76.81 144 ASP B O 1
ATOM 2358 N N . GLY B 1 145 ? -11.773 16.125 -4.68 1 67.88 145 GLY B N 1
ATOM 2359 C CA . GLY B 1 145 ? -11.438 14.891 -3.996 1 67.88 145 GLY B CA 1
ATOM 2360 C C . GLY B 1 145 ? -11.227 13.727 -4.941 1 67.88 145 GLY B C 1
ATOM 2361 O O . GLY B 1 145 ? -10.797 12.648 -4.52 1 67.88 145 GLY B O 1
ATOM 2362 N N . ARG B 1 146 ? -12.164 13.641 -6.086 1 50.91 146 ARG B N 1
ATOM 2363 C CA . ARG B 1 146 ? -12.148 12.445 -6.922 1 50.91 146 ARG B CA 1
ATOM 2364 C C . ARG B 1 146 ? -10.773 12.234 -7.551 1 50.91 146 ARG B C 1
ATOM 2366 O O . ARG B 1 146 ? -10.273 13.102 -8.266 1 50.91 146 ARG B O 1
ATOM 2373 N N . ARG B 1 147 ? -9.898 11.688 -6.688 1 41.62 147 ARG B N 1
ATOM 2374 C CA . ARG B 1 147 ? -8.648 11.172 -7.234 1 41.62 147 ARG B CA 1
ATOM 2375 C C . ARG B 1 147 ? -8.891 10.438 -8.547 1 41.62 147 ARG B C 1
ATOM 2377 O O . ARG B 1 147 ? -9.531 9.383 -8.562 1 41.62 147 ARG B O 1
ATOM 2384 N N . LYS B 1 148 ? -9.086 11.086 -9.625 1 34.09 148 LYS B N 1
ATOM 2385 C CA . LYS B 1 148 ? -9.141 10.336 -10.875 1 34.09 148 LYS B CA 1
ATOM 2386 C C . LYS B 1 148 ? -7.941 9.398 -11.008 1 34.09 148 LYS B C 1
ATOM 2388 O O . LYS B 1 148 ? -6.824 9.758 -10.648 1 34.09 148 LYS B O 1
#